Protein AF-A0A9D7XEB5-F1 (afdb_monomer)

Sequence (269 aa):
MATDPSLISFEHFVEAYRQHMSSLPGHTEVKIDATTRTLRYRFAGQVHGLDLTRAYADFGAGDRSLAAFIEARANSLPSRQSEGPRSLEEAGSRLLPMIRDRRYLGLAVLMAQVSAPTAEVPALPFRELAGELVVTLALDSETTIQTLAEADLAAWGVDFDTACERAIANLRRRGLPAMEELAPGLYGSRGGDPYAVSCLLLPELTSSLPLRGEGHRQPSGFRPVAAGRLAGFCRAGGAGTADGQCHRRGPPSALGPVDPAQCAGLGHG

Foldseek 3Di:
DADQLVPQDLVNLLVVLLVVQVPDPQWAPFDADPVQRWTWIDHPNAIDIDRSVVLSVVSSVDSDGSVVSSVVLVCLDPSNDPDPQQALVSLPLQKAKAKDFQVVLVVVQVVRCVRPVPDDGFFFWWADDDDRIIIFIWGHDPRDTHTDGPVSCVSNVHDRVVSHVVNVVSVVVVPAADWDPPDVQDIDGPPPDNCNVVCLVPVVVVVVDPHDDDDDDDDPDDDIDTPDDPPDDDDDDDDDDDDDDDDDDDDDDDDDDDDPPPPDDDDDD

pLDDT: mean 74.49, std 22.6, range [24.45, 98.06]

Structure (mmCIF, N/CA/C/O backbone):
data_AF-A0A9D7XEB5-F1
#
_entry.id   AF-A0A9D7XEB5-F1
#
loop_
_atom_site.group_PDB
_atom_site.id
_atom_site.type_symbol
_atom_site.label_atom_id
_atom_site.label_alt_id
_atom_site.label_comp_id
_atom_site.label_asym_id
_atom_site.label_entity_id
_atom_site.label_seq_id
_atom_site.pdbx_PDB_ins_code
_atom_site.Cartn_x
_atom_site.Cartn_y
_atom_site.Cartn_z
_atom_site.occupancy
_atom_site.B_iso_or_equiv
_atom_site.auth_seq_id
_atom_site.auth_comp_id
_atom_site.auth_asym_id
_atom_site.auth_atom_id
_atom_site.pdbx_PDB_model_num
ATOM 1 N N . MET A 1 1 ? -1.773 34.246 8.613 1.00 38.53 1 MET A N 1
ATOM 2 C CA . MET A 1 1 ? -0.303 34.196 8.762 1.00 38.53 1 MET A CA 1
ATOM 3 C C . MET A 1 1 ? 0.105 32.743 8.650 1.00 38.53 1 MET A C 1
ATOM 5 O O . MET A 1 1 ? -0.401 31.945 9.426 1.00 38.53 1 MET A O 1
ATOM 9 N N . ALA A 1 2 ? 0.902 32.381 7.644 1.00 42.41 2 ALA A N 1
ATOM 10 C CA . ALA A 1 2 ? 1.450 31.033 7.544 1.00 42.41 2 ALA A CA 1
ATOM 11 C C . ALA A 1 2 ? 2.534 30.890 8.619 1.00 42.41 2 ALA A C 1
ATOM 13 O O . ALA A 1 2 ? 3.496 31.654 8.625 1.00 42.41 2 ALA A O 1
ATOM 14 N N . THR A 1 3 ? 2.318 29.996 9.580 1.00 51.28 3 THR A N 1
ATOM 15 C CA . THR A 1 3 ? 3.322 29.651 10.588 1.00 51.28 3 THR A CA 1
ATOM 16 C C . THR A 1 3 ? 4.462 28.931 9.880 1.00 51.28 3 THR A C 1
ATOM 18 O O . THR A 1 3 ? 4.205 27.942 9.196 1.00 51.28 3 THR A O 1
ATOM 21 N N . ASP A 1 4 ? 5.687 29.435 10.020 1.00 56.44 4 ASP A N 1
ATOM 22 C CA . ASP A 1 4 ? 6.891 28.788 9.500 1.00 56.44 4 ASP A CA 1
ATOM 23 C C . ASP A 1 4 ? 6.993 27.359 10.079 1.00 56.44 4 ASP A C 1
ATOM 25 O O . ASP A 1 4 ? 7.060 27.213 11.308 1.00 56.44 4 ASP A O 1
ATOM 29 N N . PRO A 1 5 ? 6.968 26.303 9.240 1.00 54.94 5 PRO A N 1
ATOM 30 C CA . PRO A 1 5 ? 7.031 24.913 9.692 1.00 54.94 5 PRO A CA 1
ATOM 31 C C . PRO A 1 5 ? 8.277 24.609 10.532 1.00 54.94 5 PRO A C 1
ATOM 33 O O . PRO A 1 5 ? 8.236 23.723 11.383 1.00 54.94 5 PRO A O 1
ATOM 36 N N . SER A 1 6 ? 9.364 25.368 10.340 1.00 58.56 6 SER A N 1
ATOM 37 C CA . SER A 1 6 ? 10.643 25.175 11.036 1.00 58.56 6 SER A CA 1
ATOM 38 C C . SER A 1 6 ? 10.643 25.611 12.510 1.00 58.56 6 SER A C 1
ATOM 40 O O . SER A 1 6 ? 11.585 25.297 13.239 1.00 58.56 6 SER A O 1
ATOM 42 N N . LEU A 1 7 ? 9.587 26.291 12.977 1.00 70.50 7 LEU A N 1
ATOM 43 C CA . LEU A 1 7 ? 9.469 26.811 14.348 1.00 70.50 7 LEU A CA 1
ATOM 44 C C . LEU A 1 7 ? 8.491 26.029 15.237 1.00 70.50 7 LEU A C 1
ATOM 46 O O . LEU A 1 7 ? 8.354 26.339 16.423 1.00 70.50 7 LEU A O 1
ATOM 50 N N . ILE A 1 8 ? 7.788 25.032 14.698 1.00 83.62 8 ILE A N 1
ATOM 51 C CA . ILE A 1 8 ? 6.803 24.259 15.462 1.00 83.62 8 ILE A CA 1
ATOM 52 C C . ILE A 1 8 ? 7.511 23.084 16.124 1.00 83.62 8 ILE A C 1
ATOM 54 O O . ILE A 1 8 ? 8.018 22.213 15.431 1.00 83.62 8 ILE A O 1
ATOM 58 N N . SER A 1 9 ? 7.529 23.036 17.459 1.00 89.75 9 SER A N 1
ATOM 59 C CA . SER A 1 9 ? 8.121 21.899 18.171 1.00 89.75 9 SER A CA 1
ATOM 60 C C . SER A 1 9 ? 7.296 20.624 17.980 1.00 89.75 9 SER A C 1
ATOM 62 O O . SER A 1 9 ? 6.083 20.670 17.743 1.00 89.75 9 SER A O 1
ATOM 64 N N . PHE A 1 10 ? 7.942 19.470 18.151 1.00 88.38 10 PHE A N 1
ATOM 65 C CA . PHE A 1 10 ? 7.265 18.177 18.114 1.00 88.38 10 PHE A CA 1
ATOM 66 C C . PHE A 1 10 ? 6.125 18.102 19.141 1.00 88.38 10 PHE A C 1
ATOM 68 O O . PHE A 1 10 ? 5.038 17.630 18.828 1.00 88.38 10 PHE A O 1
ATOM 75 N N . GLU A 1 11 ? 6.326 18.626 20.349 1.00 89.50 11 GLU A N 1
ATOM 76 C CA . GLU A 1 11 ? 5.316 18.651 21.413 1.00 89.50 11 GLU A CA 1
ATOM 77 C C . GLU A 1 11 ? 4.107 19.508 21.026 1.00 89.50 11 GLU A C 1
ATOM 79 O O . GLU A 1 11 ? 2.966 19.098 21.241 1.00 89.50 11 GLU A O 1
ATOM 84 N N . HIS A 1 12 ? 4.346 20.671 20.410 1.00 90.00 12 HIS A N 1
ATOM 85 C CA . HIS A 1 12 ? 3.270 21.528 19.917 1.00 90.00 12 HIS A CA 1
ATOM 86 C C . HIS A 1 12 ? 2.484 20.832 18.801 1.00 90.00 12 HIS A C 1
ATOM 88 O O . HIS A 1 12 ? 1.253 20.844 18.810 1.00 90.00 12 HIS A O 1
ATOM 94 N N . PHE A 1 13 ? 3.184 20.190 17.863 1.00 91.31 13 PHE A N 1
ATOM 95 C CA . PHE A 1 13 ? 2.566 19.398 16.801 1.00 91.31 13 PHE A CA 1
ATOM 96 C C . PHE A 1 13 ? 1.683 18.283 17.373 1.00 91.31 13 PHE A C 1
ATOM 98 O O . PHE A 1 13 ? 0.523 18.153 16.986 1.00 91.31 13 PHE A O 1
ATOM 105 N N . VAL A 1 14 ? 2.212 17.508 18.323 1.00 91.50 14 VAL A N 1
ATOM 106 C CA . VAL A 1 14 ? 1.516 16.391 18.975 1.00 91.50 14 VAL A CA 1
ATOM 107 C C . VAL A 1 14 ? 0.239 16.865 19.671 1.00 91.50 14 VAL A C 1
ATOM 109 O O . VAL A 1 14 ? -0.818 16.252 19.505 1.00 91.50 14 VAL A O 1
ATOM 112 N N . GLU A 1 15 ? 0.314 17.963 20.423 1.00 91.19 15 GLU A N 1
ATOM 113 C CA . GLU A 1 15 ? -0.834 18.497 21.153 1.00 91.19 15 GLU A CA 1
ATOM 114 C C . GLU A 1 15 ? -1.899 19.064 20.206 1.00 91.19 15 GLU A C 1
ATOM 116 O O . GLU A 1 15 ? -3.083 18.758 20.364 1.00 91.19 15 GLU A O 1
ATOM 121 N N . ALA A 1 16 ? -1.495 19.800 19.167 1.00 91.62 16 ALA A N 1
ATOM 122 C CA . ALA A 1 16 ? -2.412 20.282 18.136 1.00 91.62 16 ALA A CA 1
ATOM 123 C C . ALA A 1 16 ? -3.117 19.119 17.415 1.00 91.62 16 ALA A C 1
ATOM 125 O O . ALA A 1 16 ? -4.331 19.161 17.195 1.00 91.62 16 ALA A O 1
ATOM 126 N N . TYR A 1 17 ? -2.382 18.048 17.102 1.00 91.38 17 TYR A N 1
ATOM 127 C CA . TYR A 1 17 ? -2.936 16.852 16.469 1.00 91.38 17 TYR A CA 1
ATOM 128 C C . TYR A 1 17 ? -3.944 16.152 17.389 1.00 91.38 17 TYR A C 1
ATOM 130 O O . TYR A 1 17 ? -5.045 15.801 16.959 1.00 91.38 17 TYR A O 1
ATOM 138 N N . ARG A 1 18 ? -3.610 15.987 18.677 1.00 91.88 18 ARG A N 1
ATOM 139 C CA . ARG A 1 18 ? -4.504 15.402 19.688 1.00 91.88 18 ARG A CA 1
ATOM 140 C C . ARG A 1 18 ? -5.786 16.214 19.843 1.00 91.88 18 ARG A C 1
ATOM 142 O O . ARG A 1 18 ? -6.865 15.623 19.885 1.00 91.88 18 ARG A O 1
ATOM 149 N N . GLN A 1 19 ? -5.679 17.540 19.930 1.00 91.69 19 GLN A N 1
ATOM 150 C CA . GLN A 1 19 ? -6.831 18.436 20.051 1.00 91.69 19 GLN A CA 1
ATOM 151 C C . GLN A 1 19 ? -7.743 18.337 18.831 1.00 91.69 19 GLN A C 1
ATOM 153 O O . GLN A 1 19 ? -8.947 18.156 18.999 1.00 91.69 19 GLN A O 1
ATOM 158 N N . HIS A 1 20 ? -7.172 18.374 17.623 1.00 91.56 20 HIS A N 1
ATOM 159 C CA . HIS A 1 20 ? -7.944 18.205 16.395 1.00 91.56 20 HIS A CA 1
ATOM 160 C C . HIS A 1 20 ? -8.645 16.846 16.365 1.00 91.56 20 HIS A C 1
ATOM 162 O O . HIS A 1 20 ? -9.850 16.784 16.189 1.00 91.56 20 HIS A O 1
ATOM 168 N N . MET A 1 21 ? -7.929 15.751 16.623 1.00 89.56 21 MET A N 1
ATOM 169 C CA . MET A 1 21 ? -8.518 14.408 16.614 1.00 89.56 21 MET A CA 1
ATOM 170 C C . MET A 1 21 ? -9.598 14.215 17.684 1.00 89.56 21 MET A C 1
ATOM 172 O O . MET A 1 21 ? -10.558 13.485 17.455 1.00 89.56 21 MET A O 1
ATOM 176 N N . SER A 1 22 ? -9.471 14.885 18.833 1.00 90.06 22 SER A N 1
ATOM 177 C CA . SER A 1 22 ? -10.475 14.852 19.906 1.00 90.06 22 SER A CA 1
ATOM 178 C C . SER A 1 22 ? -11.730 15.665 19.581 1.00 90.06 22 SER A C 1
ATOM 180 O O . SER A 1 22 ? -12.776 15.406 20.169 1.00 90.06 22 SER A O 1
ATOM 182 N N . SER A 1 23 ? -11.643 16.649 18.680 1.00 89.50 23 SER A N 1
ATOM 183 C CA . SER A 1 23 ? -12.805 17.431 18.242 1.00 89.50 23 SER A CA 1
ATOM 184 C C . SER A 1 23 ? -13.591 16.754 17.118 1.00 89.50 23 SER A C 1
ATOM 186 O O . SER A 1 23 ? -14.694 17.195 16.789 1.00 89.50 23 SER A O 1
ATOM 188 N N . LEU A 1 24 ? -13.059 15.674 16.534 1.00 85.38 24 LEU A N 1
ATOM 189 C CA . LEU A 1 24 ? -13.723 14.963 15.451 1.00 85.38 24 LEU A CA 1
ATOM 190 C C . LEU A 1 24 ? -14.878 14.089 15.958 1.00 85.38 24 LEU A C 1
ATOM 192 O O . LEU A 1 24 ? -14.707 13.309 16.898 1.00 85.38 24 LEU A O 1
ATOM 196 N N . PRO A 1 25 ? -16.048 14.127 15.294 1.00 82.50 25 PRO A N 1
ATOM 197 C CA . PRO A 1 25 ? -17.168 13.270 15.653 1.00 82.50 25 PRO A CA 1
ATOM 198 C C . PRO A 1 25 ? -16.817 11.786 15.465 1.00 82.50 25 PRO A C 1
ATOM 200 O O . PRO A 1 25 ? -16.069 11.407 14.560 1.00 82.50 25 PRO A O 1
ATOM 203 N N . GLY A 1 26 ? -17.347 10.938 16.350 1.00 80.44 26 GLY A N 1
ATOM 204 C CA . GLY A 1 26 ? -17.143 9.483 16.329 1.00 80.44 26 GLY A CA 1
ATOM 205 C C . GLY A 1 26 ? -15.772 9.005 16.821 1.00 80.44 26 GLY A C 1
ATOM 206 O O . GLY A 1 26 ? -15.593 7.803 17.015 1.00 80.44 26 GLY A O 1
ATOM 207 N N . HIS A 1 27 ? -14.823 9.915 17.058 1.00 80.94 27 HIS A N 1
ATOM 208 C CA . HIS A 1 27 ? -13.512 9.593 17.609 1.00 80.94 27 HIS A CA 1
ATOM 209 C C . HIS A 1 27 ? -13.578 9.647 19.138 1.00 80.94 27 HIS A C 1
ATOM 211 O O . HIS A 1 27 ? -13.974 10.642 19.738 1.00 80.94 27 HIS A O 1
ATOM 217 N N . THR A 1 28 ? -13.211 8.549 19.785 1.00 80.00 28 THR A N 1
ATOM 218 C CA . THR A 1 28 ? -13.238 8.378 21.242 1.00 80.00 28 THR A CA 1
ATOM 219 C C . THR A 1 28 ? -11.898 7.824 21.718 1.00 80.00 28 THR A C 1
ATOM 221 O O . THR A 1 28 ? -11.097 7.355 20.915 1.00 80.00 28 THR A O 1
ATOM 224 N N . GLU A 1 29 ? -11.604 7.910 23.017 1.00 85.12 29 GLU A N 1
ATOM 225 C CA . GLU A 1 29 ? -10.356 7.385 23.605 1.00 85.12 29 GLU A CA 1
ATOM 226 C C . GLU A 1 29 ? -9.059 7.882 22.927 1.00 85.12 29 GLU A C 1
ATOM 228 O O . GLU A 1 29 ? -8.070 7.151 22.872 1.00 85.12 29 GLU A O 1
ATOM 233 N N . VAL A 1 30 ? -9.044 9.124 22.429 1.00 88.69 30 VAL A N 1
ATOM 234 C CA . VAL A 1 30 ? -7.863 9.735 21.798 1.00 88.69 30 VAL A CA 1
ATOM 235 C C . VAL A 1 30 ? -6.756 9.916 22.844 1.00 88.69 30 VAL A C 1
ATOM 237 O O . VAL A 1 30 ? -6.846 10.769 23.729 1.00 88.69 30 VAL A O 1
ATOM 240 N N . LYS A 1 31 ? -5.710 9.095 22.762 1.00 89.12 31 LYS A N 1
ATOM 241 C CA . LYS A 1 31 ? -4.584 9.039 23.701 1.00 89.12 31 LYS A CA 1
ATOM 242 C C . LYS A 1 31 ? -3.267 9.031 22.946 1.00 89.12 31 LYS A C 1
ATOM 244 O O . LYS A 1 31 ? -3.151 8.422 21.890 1.00 89.12 31 LYS A O 1
ATOM 249 N N . ILE A 1 32 ? -2.254 9.663 23.521 1.00 88.75 32 ILE A N 1
ATOM 250 C CA . ILE A 1 32 ? -0.885 9.570 23.018 1.00 88.75 32 ILE A CA 1
ATOM 251 C C . ILE A 1 32 ? -0.155 8.532 23.859 1.00 88.75 32 ILE A C 1
ATOM 253 O O . ILE A 1 32 ? -0.110 8.636 25.084 1.00 88.75 32 ILE A O 1
ATOM 257 N N . ASP A 1 33 ? 0.429 7.545 23.198 1.00 82.75 33 ASP A N 1
ATOM 258 C CA . ASP A 1 33 ? 1.451 6.700 23.793 1.00 82.75 33 ASP A CA 1
ATOM 259 C C . ASP A 1 33 ? 2.799 7.413 23.637 1.00 82.75 33 ASP A C 1
ATOM 261 O O . ASP A 1 33 ? 3.341 7.519 22.536 1.00 82.75 33 ASP A O 1
ATOM 265 N N . ALA A 1 34 ? 3.316 7.950 24.743 1.00 77.06 34 ALA A N 1
ATOM 266 C CA . ALA A 1 34 ? 4.568 8.700 24.755 1.00 77.06 34 ALA A CA 1
ATOM 267 C C . ALA A 1 34 ? 5.794 7.824 24.444 1.00 77.06 34 ALA A C 1
ATOM 269 O O . ALA A 1 34 ? 6.788 8.332 23.927 1.00 77.06 34 ALA A O 1
ATOM 270 N N . THR A 1 35 ? 5.731 6.518 24.727 1.00 75.50 35 THR A N 1
ATOM 271 C CA . THR A 1 35 ? 6.831 5.578 24.481 1.00 75.50 35 THR A CA 1
ATOM 272 C C . THR A 1 35 ? 6.942 5.255 22.999 1.00 75.50 35 THR A C 1
ATOM 274 O O . THR A 1 35 ? 8.034 5.293 22.439 1.00 75.50 35 THR A O 1
ATOM 277 N N . THR A 1 36 ? 5.812 4.973 22.351 1.00 75.75 36 THR A N 1
ATOM 278 C CA . THR A 1 36 ? 5.774 4.630 20.920 1.00 75.75 36 THR A CA 1
ATOM 279 C C . THR A 1 36 ? 5.514 5.835 20.018 1.00 75.75 36 THR A C 1
ATOM 281 O O . THR A 1 36 ? 5.436 5.679 18.802 1.00 75.75 36 THR A O 1
ATOM 284 N N . ARG A 1 37 ? 5.350 7.036 20.597 1.00 87.06 37 ARG A N 1
ATOM 285 C CA . ARG A 1 37 ? 4.970 8.282 19.902 1.00 87.06 37 ARG A CA 1
ATOM 286 C C . ARG A 1 37 ? 3.791 8.079 18.952 1.00 87.06 37 ARG A C 1
ATOM 288 O O . ARG A 1 37 ? 3.754 8.613 17.846 1.00 87.06 37 ARG A O 1
ATOM 295 N N . THR A 1 38 ? 2.829 7.278 19.392 1.00 84.19 38 THR A N 1
ATOM 296 C CA . THR A 1 38 ? 1.673 6.887 18.590 1.00 84.19 38 THR A CA 1
ATOM 297 C C . THR A 1 38 ? 0.424 7.544 19.152 1.00 84.19 38 THR A C 1
ATOM 299 O O . THR A 1 38 ? 0.133 7.429 20.344 1.00 84.19 38 THR A O 1
ATOM 302 N N . LEU A 1 39 ? -0.348 8.210 18.296 1.00 87.50 39 LEU A N 1
ATOM 303 C CA . LEU A 1 39 ? -1.705 8.612 18.638 1.00 87.50 39 LEU A CA 1
ATOM 304 C C . LEU A 1 39 ? -2.626 7.407 18.464 1.00 87.50 39 LEU A C 1
ATOM 306 O O . LEU A 1 39 ? -2.813 6.926 17.348 1.00 87.50 39 LEU A O 1
ATOM 310 N N . ARG A 1 40 ? -3.215 6.934 19.558 1.00 86.12 40 ARG A N 1
ATOM 311 C CA . ARG A 1 40 ? -4.247 5.899 19.556 1.00 86.12 40 ARG A CA 1
ATOM 312 C C . ARG A 1 40 ? -5.612 6.545 19.699 1.00 86.12 40 ARG A C 1
ATOM 314 O O . ARG A 1 40 ? -5.789 7.435 20.521 1.00 86.12 40 ARG A O 1
ATOM 321 N N . TYR A 1 41 ? -6.578 6.087 18.924 1.00 86.06 41 TYR A N 1
ATOM 322 C CA . TYR A 1 41 ? -7.961 6.535 19.036 1.00 86.06 41 TYR A CA 1
ATOM 323 C C . TYR A 1 41 ? -8.906 5.400 18.664 1.00 86.06 41 TYR A C 1
ATOM 325 O O . TYR A 1 41 ? -8.516 4.454 17.979 1.00 86.06 41 TYR A O 1
ATOM 333 N N . ARG A 1 42 ? -10.153 5.489 19.116 1.00 79.38 42 ARG A N 1
ATOM 334 C CA . ARG A 1 42 ? -11.227 4.575 18.749 1.00 79.38 42 ARG A CA 1
ATOM 335 C C . ARG A 1 42 ? -12.208 5.271 17.821 1.00 79.38 42 ARG A C 1
ATOM 337 O O . ARG A 1 42 ? -12.685 6.355 18.140 1.00 79.38 42 ARG A O 1
ATOM 344 N N . PHE A 1 43 ? -12.545 4.633 16.712 1.00 79.69 43 PHE A N 1
ATOM 345 C CA . PHE A 1 43 ? -13.581 5.087 15.793 1.00 79.69 43 PHE A CA 1
ATOM 346 C C . PHE A 1 43 ? -14.413 3.888 15.343 1.00 79.69 43 PHE A C 1
ATOM 348 O O . PHE A 1 43 ? -13.861 2.819 15.106 1.00 79.69 43 PHE A O 1
ATOM 355 N N . ALA A 1 44 ? -15.741 4.036 15.295 1.00 73.75 44 ALA A N 1
ATOM 356 C CA . ALA A 1 44 ? -16.665 2.946 14.949 1.00 73.75 44 ALA A CA 1
ATOM 357 C C . ALA A 1 44 ? -16.381 1.624 15.709 1.00 73.75 44 ALA A C 1
ATOM 359 O O . ALA A 1 44 ? -16.487 0.528 15.169 1.00 73.75 44 ALA A O 1
ATOM 360 N N . GLY A 1 45 ? -15.962 1.723 16.978 1.00 67.25 45 GLY A N 1
ATOM 361 C CA . GLY A 1 45 ? -15.602 0.572 17.815 1.00 67.25 45 GLY A CA 1
ATOM 362 C C . GLY A 1 45 ? -14.195 0.001 17.590 1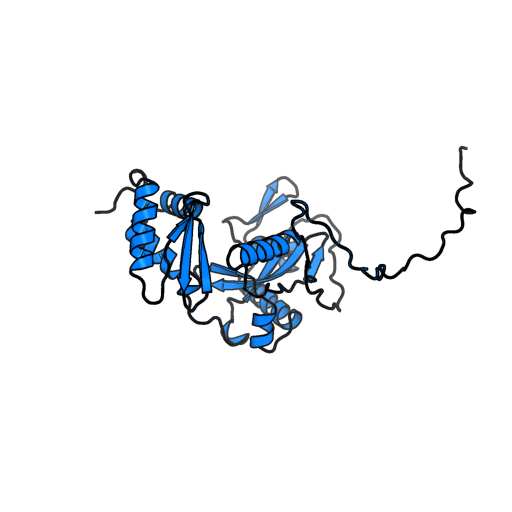.00 67.25 45 GLY A C 1
ATOM 363 O O . GLY A 1 45 ? -13.698 -0.699 18.475 1.00 67.25 45 GLY A O 1
ATOM 364 N N . GLN A 1 46 ? -13.512 0.345 16.495 1.00 65.62 46 GLN A N 1
ATOM 365 C CA . GLN A 1 46 ? -12.158 -0.112 16.173 1.00 65.62 46 GLN A CA 1
ATOM 366 C C . GLN A 1 46 ? -11.080 0.809 16.746 1.00 65.62 46 GLN A C 1
ATOM 368 O O . GLN A 1 46 ? -11.269 2.019 16.845 1.00 65.62 46 GLN A O 1
ATOM 373 N N . VAL A 1 47 ? -9.944 0.229 17.144 1.00 74.81 47 VAL A N 1
ATOM 374 C CA . VAL A 1 47 ? -8.778 0.977 17.637 1.00 74.81 47 VAL A CA 1
ATOM 375 C C . VAL A 1 47 ? -7.821 1.223 16.479 1.00 74.81 47 VAL A C 1
ATOM 377 O O . VAL A 1 47 ? -7.367 0.285 15.830 1.00 74.81 47 VAL A O 1
ATOM 380 N N . HIS A 1 48 ? -7.478 2.485 16.267 1.00 78.81 48 HIS A N 1
ATOM 381 C CA . HIS A 1 48 ? -6.539 2.938 15.254 1.00 78.81 48 HIS A CA 1
ATOM 382 C C . HIS A 1 48 ? -5.293 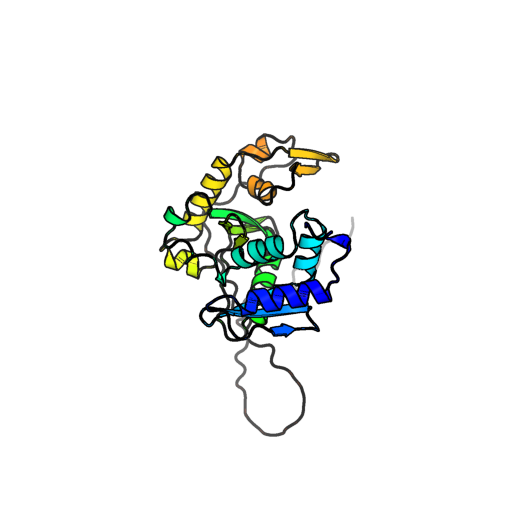3.538 15.913 1.00 78.81 48 HIS A C 1
ATOM 384 O O . HIS A 1 48 ? -5.336 4.005 17.056 1.00 78.81 48 HIS A O 1
ATOM 390 N N . GLY A 1 49 ? -4.182 3.528 15.178 1.00 79.44 49 GLY A N 1
ATOM 391 C CA . GLY A 1 49 ? -2.907 4.106 15.590 1.00 79.44 49 GLY A CA 1
ATOM 392 C C . GLY A 1 49 ? -2.290 4.935 14.468 1.00 79.44 49 GLY A C 1
ATOM 393 O O . GLY A 1 49 ? -2.334 4.532 13.308 1.00 79.44 49 GLY A O 1
ATOM 394 N N . LEU A 1 50 ? -1.712 6.083 14.815 1.00 82.62 50 LEU A N 1
ATOM 395 C CA . LEU A 1 50 ? -0.948 6.935 13.906 1.00 82.62 50 LEU A CA 1
ATOM 396 C C . LEU A 1 50 ? 0.436 7.220 14.497 1.00 82.62 50 LEU A C 1
ATOM 398 O O . LEU A 1 50 ? 0.530 7.716 15.618 1.00 82.62 50 LEU A O 1
ATOM 402 N N . ASP A 1 51 ? 1.491 6.963 13.724 1.00 84.50 51 ASP A N 1
ATOM 403 C CA . ASP A 1 51 ? 2.864 7.336 14.080 1.00 84.50 51 ASP A CA 1
ATOM 404 C C . ASP A 1 51 ? 3.055 8.856 13.950 1.00 84.50 51 ASP A C 1
ATOM 406 O O . ASP A 1 51 ? 3.055 9.413 12.845 1.00 84.50 51 ASP A O 1
ATOM 410 N N . LEU A 1 52 ? 3.224 9.532 15.090 1.00 86.94 52 LEU A N 1
ATOM 411 C CA . LEU A 1 52 ? 3.387 10.984 15.143 1.00 86.94 52 LEU A CA 1
ATOM 412 C C . LEU A 1 52 ? 4.786 11.428 14.714 1.00 86.94 52 LEU A C 1
ATOM 414 O O . LEU A 1 52 ? 4.933 12.552 14.246 1.00 86.94 52 LEU A O 1
ATOM 418 N N . THR A 1 53 ? 5.801 10.567 14.822 1.00 83.19 53 THR A N 1
ATOM 419 C CA . THR A 1 53 ? 7.165 10.880 14.367 1.00 83.19 53 THR A CA 1
ATOM 420 C C . THR A 1 53 ? 7.194 10.972 12.850 1.00 83.19 53 THR A C 1
ATOM 422 O O . THR A 1 53 ? 7.701 11.947 12.297 1.00 83.19 53 THR A O 1
ATOM 425 N N . ARG A 1 54 ? 6.582 9.992 12.174 1.00 84.62 54 ARG A N 1
ATOM 426 C CA . ARG A 1 54 ? 6.432 10.030 10.718 1.00 84.62 54 ARG A CA 1
ATOM 427 C C . ARG A 1 54 ? 5.564 11.204 10.280 1.00 84.62 54 ARG A C 1
ATOM 429 O O . ARG A 1 54 ? 5.961 11.942 9.389 1.00 84.62 54 ARG A O 1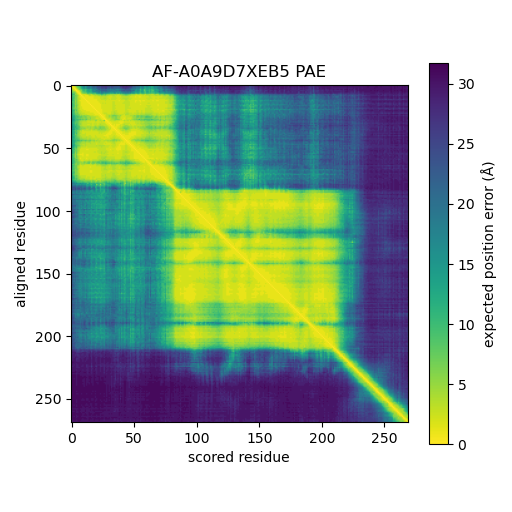
ATOM 436 N N . ALA A 1 55 ? 4.419 11.417 10.931 1.00 85.12 55 ALA A N 1
ATOM 437 C CA . ALA A 1 55 ? 3.542 12.535 10.592 1.00 85.12 55 ALA A CA 1
ATOM 438 C C . ALA A 1 55 ? 4.229 13.904 10.769 1.00 85.12 55 ALA A C 1
ATOM 440 O O . ALA A 1 55 ? 4.005 14.801 9.964 1.00 85.12 55 ALA A O 1
ATOM 441 N N . TYR A 1 56 ? 5.083 14.063 11.781 1.00 87.44 56 TYR A N 1
ATOM 442 C CA . TYR A 1 56 ? 5.854 15.288 11.989 1.00 87.44 56 TYR A CA 1
ATOM 443 C C . TYR A 1 56 ? 6.946 15.487 10.927 1.00 87.44 56 TYR A C 1
ATOM 445 O O . TYR A 1 56 ? 7.131 16.601 10.442 1.00 87.44 56 TYR A O 1
ATOM 453 N N . ALA A 1 57 ? 7.632 14.416 10.519 1.00 83.31 57 ALA A N 1
ATOM 454 C CA . ALA A 1 57 ? 8.587 14.475 9.412 1.00 83.31 57 ALA A CA 1
ATOM 455 C C . ALA A 1 57 ? 7.898 14.855 8.088 1.00 83.31 57 ALA A C 1
ATOM 457 O O . ALA A 1 57 ? 8.391 15.725 7.372 1.00 83.31 57 ALA A O 1
ATOM 458 N N . ASP A 1 58 ? 6.731 14.261 7.805 1.00 84.25 58 ASP A N 1
ATOM 459 C CA . ASP A 1 58 ? 5.905 14.593 6.636 1.00 84.25 58 ASP A CA 1
ATOM 460 C C . ASP A 1 58 ? 5.481 16.078 6.658 1.00 84.25 58 ASP A C 1
ATOM 462 O O . ASP A 1 58 ? 5.481 16.740 5.622 1.00 84.25 58 ASP A O 1
ATOM 466 N N . PHE A 1 59 ? 5.138 16.614 7.838 1.00 85.56 59 PHE A N 1
ATOM 467 C CA . PHE A 1 59 ? 4.796 18.028 8.017 1.00 85.56 59 PHE A CA 1
ATOM 468 C C . PHE A 1 59 ? 5.985 18.947 7.720 1.00 85.56 59 PHE A C 1
ATOM 470 O O . PHE A 1 59 ? 5.841 19.890 6.947 1.00 85.56 59 PHE A O 1
ATOM 477 N N . GLY A 1 60 ? 7.157 18.655 8.293 1.00 85.44 60 GLY A N 1
ATOM 478 C CA . GLY A 1 60 ? 8.359 19.473 8.111 1.00 85.44 60 GLY A CA 1
ATOM 479 C C . GLY A 1 60 ? 8.904 19.479 6.678 1.00 85.44 60 GLY A C 1
ATOM 480 O O . GLY A 1 60 ? 9.607 20.411 6.299 1.00 85.44 60 GLY A O 1
ATOM 481 N N . ALA A 1 61 ? 8.572 18.464 5.876 1.00 82.19 61 ALA A N 1
ATOM 482 C CA . ALA A 1 61 ? 8.918 18.403 4.457 1.00 82.19 61 ALA A CA 1
ATOM 483 C C . ALA A 1 61 ? 7.939 19.176 3.547 1.00 82.19 61 ALA A C 1
ATOM 485 O O . ALA A 1 61 ? 8.224 19.355 2.363 1.00 82.19 61 ALA A O 1
ATOM 486 N N . GLY A 1 62 ? 6.781 19.593 4.069 1.00 82.75 62 GLY A N 1
ATOM 487 C CA . GLY A 1 62 ? 5.738 20.290 3.319 1.00 82.75 62 GLY A CA 1
ATOM 488 C C . GLY A 1 62 ? 5.739 21.809 3.513 1.00 82.75 62 GLY A C 1
ATOM 489 O O . GLY A 1 62 ? 6.403 22.355 4.387 1.00 82.75 62 GLY A O 1
ATOM 490 N N . ASP A 1 63 ? 4.929 22.495 2.708 1.00 81.75 63 ASP A N 1
ATOM 491 C CA . ASP A 1 63 ? 4.702 23.949 2.753 1.00 81.75 63 ASP A CA 1
ATOM 492 C C . ASP A 1 63 ? 3.359 24.333 3.407 1.00 81.75 63 ASP A C 1
ATOM 494 O O . ASP A 1 63 ? 2.983 25.506 3.483 1.00 81.75 63 ASP A O 1
ATOM 498 N N . ARG A 1 64 ? 2.605 23.335 3.881 1.00 82.94 64 ARG A N 1
ATOM 499 C CA . ARG A 1 64 ? 1.281 23.528 4.475 1.00 82.94 64 ARG A CA 1
ATOM 500 C C . ARG A 1 64 ? 1.397 24.131 5.869 1.00 82.94 64 ARG A C 1
ATOM 502 O O . ARG A 1 64 ? 2.296 23.806 6.637 1.00 82.94 64 ARG A O 1
ATOM 509 N N . SER A 1 65 ? 0.407 24.938 6.247 1.00 89.19 65 SER A N 1
ATOM 510 C CA . SER A 1 65 ? 0.236 25.317 7.651 1.00 89.19 65 SER A CA 1
ATOM 511 C C . SER A 1 65 ? -0.080 24.083 8.504 1.00 89.19 65 SER A C 1
ATOM 513 O O . SER A 1 65 ? -0.681 23.123 8.015 1.00 89.19 65 SER A O 1
ATOM 515 N N . LEU A 1 66 ? 0.267 24.120 9.795 1.00 87.50 66 LEU A N 1
ATOM 516 C CA . LEU A 1 66 ? -0.002 23.018 10.728 1.00 87.50 66 LEU A CA 1
ATOM 517 C C . LEU A 1 66 ? -1.472 22.577 10.703 1.00 87.50 66 LEU A C 1
ATOM 519 O O . LEU A 1 66 ? -1.759 21.389 10.603 1.00 87.50 66 LEU A O 1
ATOM 523 N N . ALA A 1 67 ? -2.403 23.533 10.739 1.00 87.38 67 ALA A N 1
ATOM 524 C CA . ALA A 1 67 ? -3.834 23.244 10.708 1.00 87.38 67 ALA A CA 1
ATOM 525 C C . ALA A 1 67 ? -4.251 22.532 9.410 1.00 87.38 67 ALA A C 1
ATOM 527 O O . ALA A 1 67 ? -4.907 21.496 9.469 1.00 87.38 67 ALA A O 1
ATOM 528 N N . ALA A 1 68 ? -3.811 23.038 8.251 1.00 84.75 68 ALA A N 1
ATOM 529 C CA . ALA A 1 68 ? -4.136 22.443 6.955 1.00 84.75 68 ALA A CA 1
ATOM 530 C C . ALA A 1 68 ? -3.489 21.060 6.769 1.00 84.75 68 ALA A C 1
ATOM 532 O O . ALA A 1 68 ? -4.072 20.181 6.134 1.00 84.75 68 ALA A O 1
ATOM 533 N N . PHE A 1 69 ? -2.290 20.852 7.321 1.00 89.19 69 PHE A N 1
ATOM 534 C CA . PHE A 1 69 ? -1.636 19.547 7.334 1.00 89.19 69 PHE A CA 1
ATOM 535 C C . PHE A 1 69 ? -2.408 18.545 8.196 1.00 89.19 69 PHE A C 1
ATOM 537 O O . PHE A 1 69 ? -2.727 17.457 7.718 1.00 89.19 69 PHE A O 1
ATOM 544 N N . ILE A 1 70 ? -2.731 18.909 9.444 1.00 90.06 70 ILE A N 1
ATOM 545 C CA . ILE A 1 70 ? -3.464 18.036 10.369 1.00 90.06 70 ILE A CA 1
ATOM 546 C C . ILE A 1 70 ? -4.824 17.673 9.780 1.00 90.06 70 ILE A C 1
ATOM 548 O O . ILE A 1 70 ? -5.174 16.499 9.790 1.00 90.06 70 ILE A O 1
ATOM 552 N N . GLU A 1 71 ? -5.561 18.636 9.227 1.00 85.88 71 GLU A N 1
ATOM 553 C CA . GLU A 1 71 ? -6.865 18.388 8.609 1.00 85.88 71 GLU A CA 1
ATOM 554 C C . GLU A 1 71 ? -6.763 17.436 7.409 1.00 85.88 71 GLU A C 1
ATOM 556 O O . GLU A 1 71 ? -7.477 16.434 7.349 1.00 85.88 71 GLU A O 1
ATOM 561 N N . ALA A 1 72 ? -5.836 17.692 6.478 1.00 81.94 72 ALA A N 1
ATOM 562 C CA . ALA A 1 72 ? -5.625 16.819 5.324 1.00 81.94 72 ALA A CA 1
ATOM 563 C C . ALA A 1 72 ? -5.235 15.396 5.754 1.00 81.94 72 ALA A C 1
ATOM 565 O O . ALA A 1 72 ? -5.756 14.409 5.232 1.00 81.94 72 ALA A O 1
ATOM 566 N N . ARG A 1 73 ? -4.354 15.282 6.754 1.00 83.19 73 ARG A N 1
ATOM 567 C CA . ARG A 1 73 ? -3.934 13.996 7.315 1.00 83.19 73 ARG A CA 1
ATOM 568 C C . ARG A 1 73 ? -5.094 13.307 8.035 1.00 83.19 73 ARG A C 1
ATOM 570 O O . ARG A 1 73 ? -5.292 12.116 7.834 1.00 83.19 73 ARG A O 1
ATOM 577 N N . ALA A 1 74 ? -5.886 14.023 8.825 1.00 83.19 74 ALA A N 1
ATOM 578 C CA . ALA A 1 74 ? -7.048 13.471 9.508 1.00 83.19 74 ALA A CA 1
ATOM 579 C C . ALA A 1 74 ? -8.088 12.943 8.508 1.00 83.19 74 ALA A C 1
ATOM 581 O O . ALA A 1 74 ? -8.601 11.845 8.693 1.00 83.19 74 ALA A O 1
ATOM 582 N N . ASN A 1 75 ? -8.343 13.668 7.415 1.00 77.31 75 ASN A N 1
ATOM 583 C CA . ASN A 1 75 ? -9.234 13.229 6.335 1.00 77.31 75 ASN A CA 1
ATOM 584 C C . ASN A 1 75 ? -8.698 12.002 5.577 1.00 77.31 75 ASN A C 1
ATOM 586 O O . ASN A 1 75 ? -9.486 11.229 5.040 1.00 77.31 75 ASN A O 1
ATOM 590 N N . SER A 1 76 ? -7.378 11.783 5.578 1.00 69.00 76 SER A N 1
ATOM 591 C CA . SER A 1 76 ? -6.767 10.567 5.027 1.00 69.00 76 SER A CA 1
ATOM 592 C C . SER A 1 76 ? -6.939 9.322 5.894 1.00 69.00 76 SER A C 1
ATOM 594 O O . SER A 1 76 ? -6.700 8.213 5.415 1.00 69.00 76 SER A O 1
ATOM 596 N N . LEU A 1 77 ? -7.327 9.477 7.164 1.00 72.19 77 LEU A N 1
ATOM 597 C CA . LEU A 1 77 ? -7.411 8.348 8.082 1.00 72.19 77 LEU A CA 1
ATOM 598 C C . LEU A 1 77 ? -8.478 7.354 7.614 1.00 72.19 77 LEU A C 1
ATOM 600 O O . LEU A 1 77 ? -9.571 7.784 7.247 1.00 72.19 77 LEU A O 1
ATOM 604 N N . PRO A 1 78 ? -8.221 6.035 7.700 1.00 62.91 78 PRO A N 1
ATOM 605 C CA . PRO A 1 78 ? -9.208 5.017 7.342 1.00 62.91 78 PRO A CA 1
ATOM 606 C C . PRO A 1 78 ? -10.542 5.186 8.077 1.00 62.91 78 PRO A C 1
ATOM 608 O O . PRO A 1 78 ? -11.588 4.920 7.505 1.00 62.91 78 PRO A O 1
ATOM 611 N N . SER A 1 79 ? -10.518 5.707 9.312 1.00 61.78 79 SER A N 1
ATOM 612 C CA . SER A 1 79 ? -11.716 6.049 10.088 1.00 61.78 79 SER A CA 1
ATOM 613 C C . SER A 1 79 ? -12.599 7.119 9.438 1.00 61.78 79 SER A C 1
ATOM 615 O O . SER A 1 79 ? -13.772 7.235 9.761 1.00 61.78 79 SER A O 1
ATOM 617 N N . ARG A 1 80 ? -12.051 7.949 8.552 1.00 65.19 80 ARG A N 1
ATOM 618 C CA . ARG A 1 80 ? -12.772 9.041 7.886 1.00 65.19 80 ARG A CA 1
ATOM 619 C C . ARG A 1 80 ? -13.049 8.779 6.418 1.00 65.19 80 ARG A C 1
ATOM 621 O O . ARG A 1 80 ? -13.803 9.540 5.813 1.00 65.19 80 ARG A O 1
ATOM 628 N N . GLN A 1 81 ? -12.452 7.735 5.853 1.00 58.03 81 GLN A N 1
ATOM 629 C CA . GLN A 1 81 ? -12.811 7.290 4.519 1.00 58.03 81 GLN A CA 1
ATOM 630 C C . GLN A 1 81 ? -14.198 6.645 4.599 1.00 58.03 81 GLN A C 1
ATOM 632 O O . GLN A 1 81 ? -14.538 6.004 5.594 1.00 58.03 81 GLN A O 1
ATOM 637 N N . SER A 1 82 ? -15.033 6.885 3.584 1.00 53.16 82 SER A N 1
ATOM 638 C CA . SER A 1 82 ? -16.319 6.198 3.453 1.00 53.16 82 SER A CA 1
ATOM 639 C C . SER A 1 82 ? -16.116 4.688 3.559 1.00 53.16 82 SER A C 1
ATOM 641 O O . SER A 1 82 ? -15.008 4.206 3.305 1.00 53.16 82 SER A O 1
ATOM 643 N N . GLU A 1 83 ? -17.184 3.941 3.866 1.00 62.81 83 GLU A N 1
ATOM 644 C CA . GLU A 1 83 ? -17.188 2.487 3.668 1.00 62.81 83 GLU A CA 1
ATOM 645 C C . GLU A 1 83 ? -16.479 2.172 2.345 1.00 62.81 83 GLU A C 1
ATOM 647 O O . GLU A 1 83 ? -16.727 2.834 1.327 1.00 62.81 83 GLU A O 1
ATOM 652 N N . GLY A 1 84 ? -15.503 1.259 2.403 1.00 71.19 84 GLY A N 1
ATOM 653 C CA . GLY A 1 84 ? -14.747 0.847 1.229 1.00 71.19 84 GLY A CA 1
ATOM 654 C C . GLY A 1 84 ? -15.692 0.409 0.105 1.00 71.19 84 GLY A C 1
ATOM 655 O O . GLY A 1 84 ? -16.877 0.172 0.350 1.00 71.19 84 GLY A O 1
ATOM 656 N N . PRO A 1 85 ? -15.197 0.308 -1.138 1.00 84.44 85 PRO A N 1
ATOM 657 C CA . PRO A 1 85 ? -16.038 -0.108 -2.251 1.00 84.44 85 PRO A CA 1
ATOM 658 C C . PRO A 1 85 ? -16.780 -1.401 -1.900 1.00 84.44 85 PRO A C 1
ATOM 660 O O . PRO A 1 85 ? -16.194 -2.325 -1.337 1.00 84.44 85 PRO A O 1
ATOM 663 N N . ARG A 1 86 ? -18.075 -1.451 -2.211 1.00 86.31 86 ARG A N 1
ATOM 664 C CA . ARG A 1 86 ? -18.957 -2.578 -1.876 1.00 86.31 86 ARG A CA 1
ATOM 665 C C . ARG A 1 86 ? -18.907 -3.680 -2.926 1.00 86.31 86 ARG A C 1
ATOM 667 O O . ARG A 1 86 ? -19.433 -4.763 -2.698 1.00 86.31 86 ARG A O 1
ATOM 674 N N . SER A 1 87 ? -18.289 -3.406 -4.072 1.00 91.38 87 SER A N 1
ATOM 675 C CA . SER A 1 87 ? -18.061 -4.381 -5.131 1.00 91.38 87 SER A CA 1
ATOM 676 C C . SER A 1 87 ? -16.757 -4.116 -5.882 1.00 91.38 87 SER A C 1
ATOM 678 O O . SER A 1 87 ? -16.161 -3.035 -5.800 1.00 91.38 87 SER A O 1
ATOM 680 N N . LEU A 1 88 ? -16.344 -5.104 -6.679 1.00 92.00 88 LEU A N 1
ATOM 681 C CA . LEU A 1 88 ? -15.202 -5.000 -7.584 1.00 92.00 88 LEU A CA 1
ATOM 682 C C . LEU A 1 88 ? -15.366 -3.850 -8.598 1.00 92.00 88 LEU A C 1
ATOM 684 O O . LEU A 1 88 ? -14.398 -3.168 -8.944 1.00 92.00 88 LEU A O 1
ATOM 688 N N . GLU A 1 89 ? -16.589 -3.605 -9.069 1.00 93.44 89 GLU A N 1
ATOM 689 C CA . GLU A 1 89 ? -16.911 -2.507 -9.983 1.00 93.44 89 GLU A CA 1
ATOM 690 C C . GLU A 1 89 ? -16.687 -1.145 -9.325 1.00 93.44 89 GLU A C 1
ATOM 692 O O . GLU A 1 89 ? -16.098 -0.261 -9.950 1.00 93.44 89 GLU A O 1
ATOM 697 N N . GLU A 1 90 ? -17.098 -0.987 -8.064 1.00 91.44 90 GLU A N 1
ATOM 698 C CA . GLU A 1 90 ? -16.921 0.253 -7.299 1.00 91.44 90 GLU A CA 1
ATOM 699 C C . GLU A 1 90 ? -15.447 0.506 -6.930 1.00 91.44 90 GLU A C 1
ATOM 701 O O . GLU A 1 90 ? -14.990 1.655 -6.851 1.00 91.44 90 GLU A O 1
ATOM 706 N N . ALA A 1 91 ? -14.660 -0.561 -6.751 1.00 92.62 91 ALA A N 1
ATOM 707 C CA . ALA A 1 91 ? -13.209 -0.441 -6.629 1.00 92.62 91 ALA A CA 1
ATOM 708 C C . ALA A 1 91 ? -12.602 0.153 -7.916 1.00 92.62 91 ALA A C 1
ATOM 710 O O . ALA A 1 91 ? -11.676 0.968 -7.857 1.00 92.62 91 ALA A O 1
ATOM 711 N N . GLY A 1 92 ? -13.173 -0.171 -9.080 1.00 93.75 92 GLY A N 1
ATOM 712 C CA . GLY A 1 92 ? -12.915 0.533 -10.334 1.00 93.75 92 GLY A CA 1
ATOM 713 C C . GLY A 1 92 ? -11.433 0.544 -10.711 1.00 93.75 92 GLY A C 1
ATOM 714 O O . GLY A 1 92 ? -10.779 -0.497 -10.703 1.00 93.75 92 GLY A O 1
ATOM 715 N N . SER A 1 93 ? -10.896 1.719 -11.053 1.00 94.69 93 SER A N 1
ATOM 716 C CA . SER A 1 93 ? -9.477 1.923 -11.389 1.00 94.69 93 SER A CA 1
ATOM 717 C C . SER A 1 93 ? -8.548 2.031 -10.175 1.00 94.69 93 SER A C 1
ATOM 719 O O . SER A 1 93 ? -7.335 2.114 -10.358 1.00 94.69 93 SER A O 1
ATOM 721 N N . ARG A 1 94 ? -9.098 2.053 -8.954 1.00 93.88 94 ARG A N 1
ATOM 722 C CA . ARG A 1 94 ? -8.326 2.121 -7.702 1.00 93.88 94 ARG A CA 1
ATOM 723 C C . ARG A 1 94 ? -7.766 0.765 -7.294 1.00 9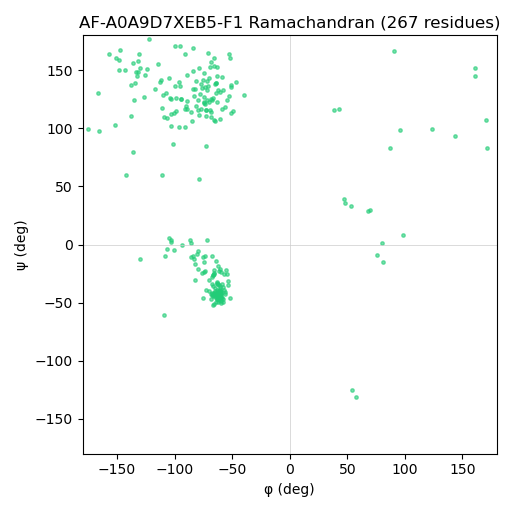3.88 94 ARG A C 1
ATOM 725 O O . ARG A 1 94 ? -6.812 0.711 -6.530 1.00 93.88 94 ARG A O 1
ATOM 732 N N . LEU A 1 95 ? -8.349 -0.325 -7.790 1.00 97.19 95 LEU A N 1
ATOM 733 C CA . LEU A 1 95 ? -7.822 -1.666 -7.567 1.00 97.19 95 LEU A CA 1
ATOM 734 C C . LEU A 1 95 ? -6.548 -1.877 -8.391 1.00 97.19 95 LEU A C 1
ATOM 736 O O . LEU A 1 95 ? -6.606 -1.901 -9.622 1.00 97.19 95 LEU A O 1
ATOM 740 N N . LEU A 1 96 ? -5.412 -2.070 -7.728 1.00 97.81 96 LEU A N 1
ATOM 741 C CA . LEU A 1 96 ? -4.108 -2.224 -8.371 1.00 97.81 96 LEU A CA 1
ATOM 742 C C . LEU A 1 96 ? -3.326 -3.403 -7.791 1.00 97.81 96 LEU A C 1
ATOM 744 O O . LEU A 1 96 ? -3.467 -3.721 -6.609 1.00 97.81 96 LEU A O 1
ATOM 748 N N . PRO A 1 97 ? -2.487 -4.065 -8.605 1.00 97.69 97 PRO A N 1
ATOM 749 C CA . PRO A 1 97 ? -1.645 -5.138 -8.137 1.00 97.69 97 PRO A CA 1
ATOM 750 C C . PRO A 1 97 ? -0.380 -4.537 -7.533 1.00 97.69 97 PRO A C 1
ATOM 752 O O . PRO A 1 97 ? 0.123 -3.485 -7.950 1.00 97.69 97 PRO A O 1
ATOM 755 N N . MET A 1 98 ? 0.166 -5.236 -6.554 1.00 96.00 98 MET A N 1
ATOM 756 C CA . MET A 1 98 ? 1.319 -4.771 -5.813 1.00 96.00 98 MET A CA 1
ATOM 757 C C . MET A 1 98 ? 2.328 -5.882 -5.650 1.00 96.00 98 MET A C 1
ATOM 759 O O . MET A 1 98 ? 2.000 -6.934 -5.108 1.00 96.00 98 MET A O 1
ATOM 763 N N . ILE A 1 99 ? 3.562 -5.635 -6.078 1.00 95.75 99 ILE A N 1
ATOM 764 C CA . ILE A 1 99 ? 4.667 -6.523 -5.733 1.00 95.75 99 ILE A CA 1
ATOM 765 C C . ILE A 1 99 ? 5.178 -6.142 -4.341 1.00 95.75 99 ILE A C 1
ATOM 767 O O . ILE A 1 99 ? 5.458 -4.972 -4.047 1.00 95.75 99 ILE A O 1
ATOM 771 N N . ARG A 1 100 ? 5.267 -7.142 -3.467 1.00 93.56 100 ARG A N 1
ATOM 772 C CA . ARG A 1 100 ? 5.788 -7.030 -2.103 1.00 93.56 100 ARG A CA 1
ATOM 773 C C . ARG A 1 100 ? 6.706 -8.202 -1.797 1.00 93.56 100 ARG A C 1
ATOM 775 O O . ARG A 1 100 ? 6.598 -9.266 -2.395 1.00 93.56 100 ARG A O 1
ATOM 782 N N . ASP A 1 101 ? 7.594 -7.996 -0.838 1.00 94.19 101 ASP A N 1
ATOM 783 C CA . ASP A 1 101 ? 8.289 -9.096 -0.179 1.00 94.19 101 ASP A CA 1
ATOM 784 C C . ASP A 1 101 ? 7.289 -9.854 0.708 1.00 94.19 101 ASP A C 1
ATOM 786 O O . ASP A 1 101 ? 6.503 -9.232 1.425 1.00 94.19 101 ASP A O 1
ATOM 790 N N . ARG A 1 102 ? 7.305 -11.185 0.689 1.00 93.69 102 ARG A N 1
ATOM 791 C CA . ARG A 1 102 ? 6.401 -12.039 1.471 1.00 93.69 102 ARG A CA 1
ATOM 792 C C . ARG A 1 102 ? 6.423 -11.699 2.962 1.00 93.69 102 ARG A C 1
ATOM 794 O O . ARG A 1 102 ? 5.383 -11.730 3.624 1.00 93.69 102 ARG A O 1
ATOM 801 N N . ARG A 1 103 ? 7.582 -11.308 3.499 1.00 93.06 103 ARG A N 1
ATOM 802 C CA . ARG A 1 103 ? 7.754 -10.922 4.909 1.00 93.06 103 ARG A CA 1
ATOM 803 C C . ARG A 1 103 ? 6.996 -9.643 5.253 1.00 93.06 103 ARG A C 1
ATOM 805 O O . ARG A 1 103 ? 6.590 -9.479 6.401 1.00 93.06 103 ARG A O 1
ATOM 812 N N . TYR A 1 104 ? 6.755 -8.764 4.276 1.00 90.69 104 TYR A N 1
ATOM 813 C CA . TYR A 1 104 ? 5.933 -7.567 4.467 1.00 90.69 104 TYR A CA 1
ATOM 814 C C . TYR A 1 104 ? 4.505 -7.931 4.887 1.00 90.69 104 TYR A C 1
ATOM 816 O O . TYR A 1 104 ? 3.958 -7.295 5.782 1.00 90.69 104 TYR A O 1
ATOM 824 N N . LEU A 1 105 ? 3.919 -8.982 4.302 1.00 90.12 105 LEU A N 1
ATOM 825 C CA . LEU A 1 105 ? 2.569 -9.432 4.660 1.00 90.12 105 LEU A CA 1
ATOM 826 C C . LEU A 1 105 ? 2.518 -9.953 6.101 1.00 90.12 105 LEU A C 1
ATOM 828 O O . LEU A 1 105 ? 1.606 -9.615 6.853 1.00 90.12 105 LEU A O 1
ATOM 832 N N . GLY A 1 106 ? 3.538 -10.713 6.515 1.00 88.69 106 GLY A N 1
ATOM 833 C CA . GLY A 1 106 ? 3.677 -11.161 7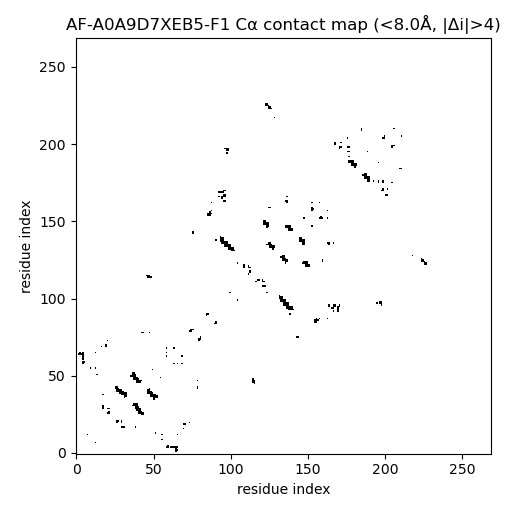.902 1.00 88.69 106 GLY A CA 1
ATOM 834 C C . GLY A 1 106 ? 3.819 -9.993 8.882 1.00 88.69 106 GLY A C 1
ATOM 835 O O . GLY A 1 106 ? 3.165 -9.974 9.923 1.00 88.69 106 GLY A O 1
ATOM 836 N N . LEU A 1 107 ? 4.617 -8.981 8.530 1.00 86.88 107 LEU A N 1
ATOM 837 C CA . LEU A 1 107 ? 4.745 -7.765 9.332 1.00 86.88 107 LEU A CA 1
ATOM 838 C C . LEU A 1 107 ? 3.420 -6.995 9.417 1.00 86.88 107 LEU A C 1
ATOM 840 O O . LEU A 1 107 ? 3.046 -6.572 10.507 1.00 86.88 107 LEU A O 1
ATOM 844 N N . ALA A 1 108 ? 2.692 -6.848 8.308 1.00 83.31 108 ALA A N 1
ATOM 845 C CA . ALA A 1 108 ? 1.393 -6.176 8.284 1.00 83.31 108 ALA A CA 1
ATOM 846 C C . ALA A 1 108 ? 0.381 -6.867 9.215 1.00 83.31 108 ALA A C 1
ATOM 848 O O . ALA A 1 108 ? -0.298 -6.202 9.999 1.00 83.31 108 ALA A O 1
ATOM 849 N N . VAL A 1 109 ? 0.353 -8.202 9.202 1.00 84.62 109 VAL A N 1
ATOM 850 C CA . VAL A 1 109 ? -0.439 -9.019 10.132 1.00 84.62 109 VAL A CA 1
ATOM 851 C C . VAL A 1 109 ? -0.051 -8.761 11.592 1.00 84.62 109 VAL A C 1
ATOM 853 O O . VAL A 1 109 ? -0.923 -8.515 12.427 1.00 84.62 109 VAL A O 1
ATOM 856 N N . LEU A 1 110 ? 1.245 -8.772 11.914 1.00 83.56 110 LEU A N 1
ATOM 857 C CA . LEU A 1 110 ? 1.725 -8.516 13.277 1.00 83.56 110 LEU A CA 1
ATOM 858 C C . LEU A 1 110 ? 1.387 -7.094 13.744 1.00 83.56 110 LEU A C 1
ATOM 860 O O . LEU A 1 110 ? 0.952 -6.898 14.878 1.00 83.56 110 LEU A O 1
ATOM 864 N N . MET A 1 111 ? 1.539 -6.096 12.872 1.00 78.50 111 MET A N 1
ATOM 865 C CA . MET A 1 111 ? 1.173 -4.710 13.172 1.00 78.50 111 MET A CA 1
ATOM 866 C C . MET A 1 111 ? -0.328 -4.564 13.440 1.00 78.50 111 MET A C 1
ATOM 868 O O . MET A 1 111 ? -0.714 -3.852 14.372 1.00 78.50 111 MET A O 1
ATOM 872 N N . ALA A 1 112 ? -1.173 -5.261 12.673 1.00 73.62 112 ALA A N 1
ATOM 873 C CA . ALA A 1 112 ? -2.613 -5.296 12.909 1.00 73.62 112 ALA A CA 1
ATOM 874 C C . ALA A 1 112 ? -2.942 -5.915 14.279 1.00 73.62 112 ALA A C 1
ATOM 876 O O . ALA A 1 112 ? -3.701 -5.325 15.046 1.00 73.62 112 ALA A O 1
ATOM 877 N N . GLN A 1 113 ? -2.300 -7.031 14.639 1.00 76.44 113 GLN A N 1
ATOM 878 C CA . GLN A 1 113 ? -2.468 -7.675 15.949 1.00 76.44 113 GLN A CA 1
ATOM 879 C C . GLN A 1 113 ? -2.031 -6.777 17.111 1.00 76.44 113 GLN A C 1
ATOM 881 O O . GLN A 1 113 ? -2.726 -6.681 18.114 1.00 76.44 113 GLN A O 1
ATOM 886 N N . VAL A 1 114 ? -0.898 -6.081 16.999 1.00 75.94 114 VAL A N 1
ATOM 887 C CA . VAL A 1 114 ? -0.447 -5.147 18.047 1.00 75.94 114 VAL A CA 1
ATOM 888 C C . VAL A 1 114 ? -1.420 -3.969 18.194 1.00 75.94 114 VAL A C 1
ATOM 890 O O . VAL A 1 114 ? -1.689 -3.500 19.306 1.00 75.94 114 VAL A O 1
ATOM 893 N N . SER A 1 115 ? -1.975 -3.500 17.077 1.00 69.31 115 SER A N 1
ATOM 894 C CA . SER A 1 115 ? -2.912 -2.373 17.054 1.00 69.31 115 SER A CA 1
ATOM 895 C C . SER A 1 115 ? -4.281 -2.751 17.627 1.00 69.31 115 SER A C 1
ATOM 897 O O . SER A 1 115 ? -4.860 -1.968 18.386 1.00 69.31 115 SER A O 1
ATOM 899 N N . ALA A 1 116 ? -4.755 -3.964 17.336 1.00 73.06 116 ALA A N 1
ATOM 900 C CA . ALA A 1 116 ? -6.025 -4.508 17.802 1.00 73.06 116 ALA A CA 1
ATOM 901 C C . ALA A 1 116 ? -5.860 -5.969 18.283 1.00 73.06 116 ALA A C 1
ATOM 903 O O . ALA A 1 116 ? -6.232 -6.900 17.570 1.00 73.06 116 ALA A O 1
ATOM 904 N N . PRO A 1 117 ? -5.354 -6.193 19.514 1.00 71.31 117 PRO A N 1
ATOM 905 C CA . PRO A 1 117 ? -4.999 -7.533 20.011 1.00 71.31 117 PRO A CA 1
ATOM 906 C C . PRO A 1 117 ? -6.146 -8.541 20.082 1.00 71.31 117 PRO A C 1
ATOM 908 O O . PRO A 1 117 ? -5.910 -9.743 20.139 1.00 71.31 117 PRO A O 1
ATOM 911 N N . THR A 1 118 ? -7.385 -8.055 20.120 1.00 70.12 118 THR A N 1
ATOM 912 C CA . THR A 1 118 ? -8.599 -8.875 20.191 1.00 70.12 118 THR A CA 1
ATOM 913 C C . THR A 1 118 ? -9.299 -9.024 18.843 1.00 70.12 118 THR A C 1
ATOM 915 O O . THR A 1 118 ? -10.316 -9.708 18.776 1.00 70.12 118 THR A O 1
ATOM 918 N N . ALA A 1 119 ? -8.824 -8.345 17.795 1.00 71.94 119 ALA A N 1
ATOM 919 C CA . ALA A 1 119 ? -9.412 -8.441 16.467 1.00 71.94 119 ALA A CA 1
ATOM 920 C C . ALA A 1 119 ? -8.967 -9.729 15.772 1.00 71.94 119 ALA A C 1
ATOM 922 O O . ALA A 1 119 ? -7.880 -10.257 16.022 1.00 71.94 119 ALA A O 1
ATOM 923 N N . GLU A 1 120 ? -9.819 -10.223 14.878 1.00 75.69 120 GLU A N 1
ATOM 924 C CA . GLU A 1 120 ? -9.438 -11.318 14.003 1.00 75.69 120 GLU A CA 1
ATOM 925 C C . GLU A 1 120 ? -8.299 -10.878 13.080 1.00 75.69 120 GLU A C 1
ATOM 927 O O . GLU A 1 120 ? -8.247 -9.745 12.595 1.00 75.69 120 GLU A O 1
ATOM 932 N N . VAL A 1 121 ? -7.346 -11.784 12.888 1.00 75.62 121 VAL A N 1
ATOM 933 C CA . VAL A 1 121 ? -6.153 -11.520 12.097 1.00 75.62 121 VAL A CA 1
ATOM 934 C C . VAL A 1 121 ? -6.542 -11.523 10.622 1.00 75.62 121 VAL A C 1
ATOM 936 O O . VAL A 1 121 ? -7.046 -12.546 10.155 1.00 75.62 121 VAL A O 1
ATOM 939 N N . PRO A 1 122 ? -6.294 -10.439 9.870 1.00 79.50 122 PRO A N 1
ATOM 940 C CA . PRO A 1 122 ? -6.654 -10.408 8.463 1.00 79.50 122 PRO A CA 1
ATOM 941 C C . PRO A 1 122 ? -5.807 -11.416 7.684 1.00 79.50 122 PRO A C 1
ATOM 943 O O . PRO A 1 122 ? -4.575 -11.386 7.733 1.00 79.50 122 PRO A O 1
ATOM 946 N N . ALA A 1 123 ? -6.469 -12.301 6.942 1.00 87.81 123 ALA A N 1
ATOM 947 C CA . ALA A 1 123 ? -5.810 -13.101 5.923 1.00 87.81 123 ALA A CA 1
ATOM 948 C C . ALA A 1 123 ? -5.513 -12.200 4.718 1.00 87.81 123 ALA A C 1
ATOM 950 O O . ALA A 1 123 ? -6.421 -11.582 4.166 1.00 87.81 123 ALA A O 1
ATOM 951 N N . LEU A 1 124 ? -4.241 -12.094 4.334 1.00 92.44 124 LEU A N 1
ATOM 952 C CA . LEU A 1 124 ? -3.797 -11.283 3.201 1.00 92.44 124 LEU A CA 1
ATOM 953 C C . LEU A 1 124 ? -3.506 -12.212 2.016 1.00 92.44 124 LEU A C 1
ATOM 955 O O . LEU A 1 124 ? -2.465 -12.876 2.029 1.00 92.44 124 LEU A O 1
ATOM 959 N N . PRO A 1 125 ? -4.402 -12.310 1.018 1.00 94.00 125 PRO A N 1
ATOM 960 C CA . PRO A 1 125 ? -4.191 -13.188 -0.118 1.00 94.00 125 PRO A CA 1
ATOM 961 C C . PRO A 1 125 ? -3.063 -12.653 -1.008 1.00 94.00 125 PRO A C 1
ATOM 963 O O . PRO A 1 125 ? -2.887 -11.442 -1.200 1.00 94.00 125 PRO A O 1
ATOM 966 N N . PHE A 1 126 ? -2.277 -13.578 -1.550 1.00 95.62 126 PHE A N 1
ATOM 967 C CA . PHE A 1 126 ? -1.177 -13.271 -2.451 1.00 95.62 126 PHE A CA 1
ATOM 968 C C . PHE A 1 126 ? -0.921 -14.417 -3.432 1.00 95.62 126 PHE A C 1
ATOM 970 O O . PHE A 1 126 ? -1.278 -15.569 -3.181 1.00 95.62 126 PHE A O 1
ATOM 977 N N . ARG A 1 127 ? -0.233 -14.092 -4.528 1.00 94.56 127 ARG A N 1
ATOM 978 C CA . ARG A 1 127 ? 0.308 -15.044 -5.504 1.00 94.56 127 ARG A CA 1
ATOM 979 C C . ARG A 1 127 ? 1.825 -14.940 -5.535 1.00 94.56 127 ARG A C 1
ATOM 981 O O . ARG A 1 127 ? 2.358 -13.836 -5.584 1.00 94.56 127 ARG A O 1
ATOM 988 N N . GLU A 1 128 ? 2.528 -16.064 -5.520 1.00 94.38 128 GLU A N 1
ATOM 989 C CA . GLU A 1 128 ? 3.990 -16.068 -5.643 1.00 94.38 128 GLU A CA 1
ATOM 990 C C . GLU A 1 128 ? 4.415 -15.550 -7.029 1.00 94.38 128 GLU A C 1
ATOM 992 O O . GLU A 1 128 ? 3.782 -15.849 -8.044 1.00 94.38 128 GLU A O 1
ATOM 997 N N . LEU A 1 129 ? 5.458 -14.718 -7.065 1.00 91.88 129 LEU A N 1
ATOM 998 C CA . LEU A 1 129 ? 6.026 -14.183 -8.303 1.00 91.88 129 LEU A CA 1
ATOM 999 C C . LEU A 1 129 ? 7.391 -14.806 -8.591 1.00 91.88 129 LEU A C 1
ATOM 1001 O O . LEU A 1 129 ? 7.564 -15.417 -9.640 1.00 91.88 129 LEU A O 1
ATOM 1005 N N . ALA A 1 130 ? 8.349 -14.624 -7.679 1.00 89.88 130 ALA A N 1
ATOM 1006 C CA . ALA A 1 130 ? 9.701 -15.172 -7.776 1.00 89.88 130 ALA A CA 1
ATOM 1007 C C . ALA A 1 130 ? 10.424 -15.056 -6.426 1.00 89.88 130 ALA A C 1
ATOM 1009 O O . ALA A 1 130 ? 10.469 -13.972 -5.842 1.00 89.88 130 ALA A O 1
ATOM 1010 N N . GLY A 1 131 ? 11.034 -16.144 -5.947 1.00 90.56 131 GLY A N 1
ATOM 1011 C CA . GLY A 1 131 ? 11.675 -16.165 -4.627 1.00 90.56 131 GLY A CA 1
ATOM 1012 C C . GLY A 1 131 ? 10.699 -15.723 -3.530 1.00 90.56 131 GLY A C 1
ATOM 1013 O O . GLY A 1 131 ? 9.592 -16.241 -3.443 1.00 90.56 131 GLY A O 1
ATOM 1014 N N . GLU A 1 132 ? 11.086 -14.718 -2.742 1.00 92.00 132 GLU A N 1
ATOM 1015 C CA . GLU A 1 132 ? 10.234 -14.122 -1.699 1.00 92.00 132 GLU A CA 1
ATOM 1016 C C . GLU A 1 132 ? 9.310 -13.005 -2.220 1.00 92.00 132 GLU A C 1
ATOM 1018 O O . GLU A 1 132 ? 8.610 -12.370 -1.433 1.00 92.00 132 GLU A O 1
ATOM 1023 N N . LEU A 1 133 ? 9.293 -12.720 -3.526 1.00 95.00 133 LEU A N 1
ATOM 1024 C CA . LEU A 1 133 ? 8.390 -11.725 -4.100 1.00 95.00 133 LEU A CA 1
ATOM 1025 C C . LEU A 1 133 ? 7.014 -12.325 -4.355 1.00 95.00 133 LEU A C 1
ATOM 1027 O O . LEU A 1 133 ? 6.870 -13.387 -4.965 1.00 95.00 133 LEU A O 1
ATOM 1031 N N . VAL A 1 134 ? 5.995 -11.581 -3.945 1.00 96.75 134 VAL A N 1
ATOM 1032 C CA . VAL A 1 134 ? 4.590 -11.936 -4.099 1.00 96.75 134 VAL A CA 1
ATOM 1033 C C . VAL A 1 134 ? 3.812 -10.782 -4.719 1.00 96.75 134 VAL A C 1
ATOM 1035 O O . VAL A 1 134 ? 4.153 -9.612 -4.546 1.00 96.75 134 VAL A O 1
ATOM 1038 N N . VAL A 1 135 ? 2.743 -11.121 -5.429 1.00 97.69 135 VAL A N 1
ATOM 1039 C CA . VAL A 1 135 ? 1.717 -10.195 -5.901 1.00 97.69 135 VAL A CA 1
ATOM 1040 C C . VAL A 1 135 ? 0.580 -10.191 -4.891 1.00 97.69 135 VAL A C 1
ATOM 1042 O O . VAL A 1 135 ? 0.019 -11.241 -4.592 1.00 97.69 135 VAL A O 1
ATOM 1045 N N . THR A 1 136 ? 0.218 -9.018 -4.394 1.00 96.94 136 THR A N 1
ATOM 1046 C CA . THR A 1 136 ? -0.991 -8.783 -3.598 1.00 96.94 136 THR A CA 1
ATOM 1047 C C . THR A 1 136 ? -1.859 -7.720 -4.274 1.00 96.94 136 THR A C 1
ATOM 1049 O O . THR A 1 136 ? -1.493 -7.183 -5.324 1.00 96.94 136 THR A O 1
ATOM 1052 N N . LEU A 1 137 ? -3.024 -7.434 -3.701 1.00 96.81 137 LEU A N 1
ATOM 1053 C CA . LEU A 1 137 ? -3.972 -6.453 -4.214 1.00 96.81 137 LEU A CA 1
ATOM 1054 C C . LEU A 1 137 ? -4.040 -5.265 -3.274 1.00 96.81 137 LEU A C 1
ATOM 1056 O O . LEU A 1 137 ? -4.022 -5.423 -2.053 1.00 96.81 137 LEU A O 1
ATOM 1060 N N . ALA A 1 138 ? -4.144 -4.079 -3.854 1.00 94.12 138 ALA A N 1
ATOM 1061 C CA . ALA A 1 138 ? -4.310 -2.857 -3.105 1.00 94.12 138 ALA A CA 1
ATOM 1062 C C . ALA A 1 138 ? -5.441 -2.002 -3.664 1.00 94.12 138 ALA A C 1
ATOM 1064 O O . ALA A 1 138 ? -5.688 -1.975 -4.871 1.00 94.12 138 ALA A O 1
ATOM 1065 N N . LEU A 1 139 ? -6.092 -1.278 -2.764 1.00 92.25 139 LEU A N 1
ATOM 1066 C CA . LEU A 1 139 ? -6.983 -0.185 -3.082 1.00 92.25 139 LEU A CA 1
ATOM 1067 C C . LEU A 1 139 ? -6.221 1.133 -2.910 1.00 92.25 139 LEU A C 1
ATOM 1069 O O . LEU A 1 139 ? -5.809 1.484 -1.804 1.00 92.25 139 LEU A O 1
ATOM 1073 N N . ASP A 1 140 ? -6.029 1.832 -4.022 1.00 89.88 140 ASP A N 1
ATOM 1074 C CA . ASP A 1 140 ? -5.327 3.109 -4.110 1.00 89.88 140 ASP A CA 1
ATOM 1075 C C . ASP A 1 140 ? -6.333 4.259 -4.063 1.00 89.88 140 ASP A C 1
ATOM 1077 O O . ASP A 1 140 ? -7.029 4.538 -5.045 1.00 89.88 140 ASP A O 1
ATOM 1081 N N . SER A 1 141 ? -6.470 4.894 -2.905 1.00 82.19 141 SER A N 1
ATOM 1082 C CA . SER A 1 141 ? -7.236 6.131 -2.775 1.00 82.19 141 SER A CA 1
ATOM 1083 C C . SER A 1 141 ? -6.311 7.342 -2.883 1.00 82.19 141 SER A C 1
ATOM 1085 O O . SER A 1 141 ? -5.092 7.218 -2.849 1.00 82.19 141 SER A O 1
ATOM 1087 N N . GLU A 1 142 ? -6.885 8.542 -2.978 1.00 72.62 142 GLU A N 1
ATOM 1088 C CA . GLU A 1 142 ? -6.111 9.791 -3.066 1.00 72.62 142 GLU A CA 1
ATOM 1089 C C . GLU A 1 142 ? -5.119 9.981 -1.911 1.00 72.62 142 GLU A C 1
ATOM 1091 O O . GLU A 1 142 ? -4.170 10.754 -2.023 1.00 72.62 142 GLU A O 1
ATOM 1096 N N . THR A 1 143 ? -5.353 9.307 -0.784 1.00 66.69 143 THR A N 1
ATOM 1097 C CA . THR A 1 143 ? -4.615 9.558 0.450 1.00 66.69 143 THR A CA 1
ATOM 1098 C C . THR A 1 143 ? -4.042 8.312 1.116 1.00 66.69 143 THR A C 1
ATOM 1100 O O . THR A 1 143 ? -3.203 8.442 2.010 1.00 66.69 143 THR A O 1
ATOM 1103 N N . THR A 1 144 ? -4.454 7.108 0.706 1.00 76.69 144 THR A N 1
ATOM 1104 C CA . THR A 1 144 ? -3.912 5.864 1.258 1.00 76.69 144 THR A CA 1
ATOM 1105 C C . THR A 1 144 ? -3.880 4.739 0.235 1.00 76.69 144 THR A C 1
ATOM 1107 O O . THR A 1 144 ? -4.735 4.636 -0.639 1.00 76.69 144 THR A O 1
ATOM 1110 N N . ILE A 1 145 ? -2.906 3.852 0.414 1.00 86.69 145 ILE A N 1
ATOM 1111 C CA . ILE A 1 145 ? -2.807 2.577 -0.284 1.00 86.69 145 ILE A CA 1
ATOM 1112 C C . ILE A 1 145 ? -3.105 1.489 0.742 1.00 86.69 145 ILE A C 1
ATOM 1114 O O . ILE A 1 145 ? -2.300 1.237 1.641 1.00 86.69 145 ILE A O 1
ATOM 1118 N N . GLN A 1 146 ? -4.257 0.839 0.608 1.00 86.75 146 GLN A N 1
ATOM 1119 C CA . GLN A 1 146 ? -4.681 -0.232 1.504 1.00 86.75 146 GLN A CA 1
ATOM 1120 C C . GLN A 1 146 ? -4.484 -1.588 0.831 1.00 86.75 146 GLN A C 1
ATOM 1122 O O . GLN A 1 146 ? -5.005 -1.812 -0.252 1.00 86.75 146 GLN A O 1
ATOM 1127 N N . THR A 1 147 ? -3.762 -2.510 1.472 1.00 90.75 147 THR A N 1
ATOM 1128 C CA . THR A 1 147 ? -3.711 -3.914 1.023 1.00 90.75 147 THR A CA 1
ATOM 1129 C C . THR A 1 147 ? -5.047 -4.592 1.322 1.00 90.75 147 THR A C 1
ATOM 1131 O O . THR A 1 147 ? -5.557 -4.447 2.432 1.00 90.75 147 THR A O 1
ATOM 1134 N N . LEU A 1 148 ? -5.606 -5.311 0.348 1.00 91.19 148 LEU A N 1
ATOM 1135 C CA . LEU A 1 148 ? -6.867 -6.032 0.516 1.00 91.19 148 LEU A CA 1
ATOM 1136 C C . LEU A 1 148 ? -6.664 -7.327 1.301 1.00 91.19 148 LEU A C 1
ATOM 1138 O O . LEU A 1 148 ? -5.710 -8.072 1.067 1.00 91.19 148 LEU A O 1
ATOM 1142 N N . ALA A 1 149 ? -7.596 -7.597 2.207 1.00 90.56 149 ALA A N 1
ATOM 1143 C CA . ALA A 1 149 ? -7.730 -8.861 2.903 1.00 90.56 149 ALA A CA 1
ATOM 1144 C C . ALA A 1 149 ? -8.675 -9.809 2.149 1.00 90.56 149 ALA A C 1
ATOM 1146 O O . ALA A 1 149 ? -9.469 -9.408 1.299 1.00 90.56 149 ALA A O 1
ATOM 1147 N N . GLU A 1 150 ? -8.631 -11.091 2.501 1.00 89.94 150 GLU A N 1
ATOM 1148 C CA . GLU A 1 150 ? -9.517 -12.122 1.952 1.00 89.94 150 GLU A CA 1
ATOM 1149 C C . GLU A 1 150 ? -10.996 -11.797 2.211 1.00 89.94 150 GLU A C 1
ATOM 1151 O O . GLU A 1 150 ? -11.843 -12.029 1.353 1.00 89.94 150 GLU A O 1
ATOM 1156 N N . ALA A 1 151 ? -11.294 -11.175 3.356 1.00 87.06 151 ALA A N 1
ATOM 1157 C CA . ALA A 1 151 ? -12.635 -10.714 3.699 1.00 87.06 151 ALA A CA 1
ATOM 1158 C C . ALA A 1 151 ? -13.170 -9.642 2.730 1.00 87.06 151 ALA A C 1
ATOM 1160 O O . ALA A 1 151 ? -14.364 -9.650 2.438 1.00 87.06 151 ALA A O 1
ATOM 1161 N N . ASP A 1 152 ? -12.308 -8.766 2.198 1.00 90.44 152 ASP A N 1
ATOM 1162 C CA . ASP A 1 152 ? -12.717 -7.740 1.229 1.00 90.44 152 ASP A CA 1
ATOM 1163 C C . ASP A 1 152 ? -13.155 -8.394 -0.091 1.00 90.44 152 ASP A C 1
ATOM 1165 O O . ASP A 1 152 ? -14.206 -8.074 -0.642 1.00 90.44 152 ASP A O 1
ATOM 1169 N N . LEU A 1 153 ? -12.384 -9.378 -0.566 1.00 93.19 153 LEU A N 1
ATOM 1170 C CA . LEU A 1 153 ? -12.704 -10.130 -1.783 1.00 93.19 153 LEU A CA 1
ATOM 1171 C C . LEU A 1 153 ? -13.971 -10.975 -1.614 1.00 93.19 153 LEU A C 1
ATOM 1173 O O . LEU A 1 153 ? -14.832 -10.991 -2.496 1.00 93.19 153 LEU A O 1
ATOM 1177 N N . ALA A 1 154 ? -14.116 -11.626 -0.456 1.00 91.00 154 ALA A N 1
ATOM 1178 C CA . ALA A 1 154 ? -15.308 -12.390 -0.114 1.00 91.00 154 ALA A CA 1
ATOM 1179 C C . ALA A 1 154 ? -16.559 -11.500 -0.065 1.00 91.00 154 ALA A C 1
ATOM 1181 O O . ALA A 1 154 ? -17.607 -11.899 -0.572 1.00 91.00 154 ALA A O 1
ATOM 1182 N N . ALA A 1 155 ? -16.448 -10.283 0.479 1.00 89.44 155 ALA A N 1
ATOM 1183 C CA . ALA A 1 155 ? -17.537 -9.309 0.490 1.00 89.44 155 ALA A CA 1
ATOM 1184 C C . ALA A 1 155 ? -17.945 -8.874 -0.928 1.00 89.44 155 ALA A C 1
ATOM 1186 O O . ALA A 1 155 ? -19.127 -8.655 -1.184 1.00 89.44 155 ALA A O 1
ATOM 1187 N N . TRP A 1 156 ? -16.994 -8.800 -1.861 1.00 94.25 156 TRP A N 1
ATOM 1188 C CA . TRP A 1 156 ? -17.269 -8.520 -3.275 1.00 94.25 156 TRP A CA 1
ATOM 1189 C C . TRP A 1 156 ? -17.742 -9.746 -4.064 1.00 94.25 156 TRP A C 1
ATOM 1191 O O . TRP A 1 156 ? -18.135 -9.603 -5.220 1.00 94.25 156 TRP A O 1
ATOM 1201 N N . GLY A 1 157 ? -17.701 -10.942 -3.469 1.00 94.81 157 GLY A N 1
ATOM 1202 C CA . GLY A 1 157 ? -18.074 -12.192 -4.128 1.00 94.81 157 GLY A CA 1
ATOM 1203 C C . GLY A 1 157 ? -17.116 -12.610 -5.248 1.00 94.81 157 GLY A C 1
ATOM 1204 O O . GLY A 1 157 ? -17.551 -13.265 -6.194 1.00 94.81 157 GLY A O 1
ATOM 1205 N N . VAL A 1 158 ? -15.836 -12.230 -5.167 1.00 96.38 158 VAL A N 1
ATOM 1206 C CA . VAL A 1 158 ? -14.816 -12.551 -6.181 1.00 96.38 158 VAL A CA 1
ATOM 1207 C C . VAL A 1 158 ? -13.629 -13.279 -5.563 1.00 96.38 158 VAL A C 1
ATOM 1209 O O . VAL A 1 158 ? -13.298 -13.077 -4.396 1.00 96.38 158 VAL A O 1
ATOM 1212 N N . ASP A 1 159 ? -12.966 -14.121 -6.351 1.00 95.94 159 ASP A N 1
ATOM 1213 C CA . ASP A 1 159 ? -11.700 -14.724 -5.944 1.00 95.94 159 ASP A CA 1
ATOM 1214 C C . ASP A 1 159 ? -10.502 -13.804 -6.236 1.00 95.94 159 ASP A C 1
ATOM 1216 O O . ASP A 1 159 ? -10.600 -12.770 -6.910 1.00 95.94 159 ASP A O 1
ATOM 1220 N N . PHE A 1 160 ? -9.347 -14.180 -5.684 1.00 96.69 160 PHE A N 1
ATOM 1221 C CA . PHE A 1 160 ? -8.112 -13.416 -5.835 1.00 96.69 160 PHE A CA 1
ATOM 1222 C C . PHE A 1 160 ? -7.676 -13.290 -7.295 1.00 96.69 160 PHE A C 1
ATOM 1224 O O . PHE A 1 160 ? -7.257 -12.208 -7.701 1.00 96.69 160 PHE A O 1
ATOM 1231 N N . ASP A 1 161 ? -7.759 -14.365 -8.079 1.00 95.88 161 ASP A N 1
ATOM 1232 C CA . ASP A 1 161 ? -7.259 -14.371 -9.454 1.00 95.88 161 ASP A CA 1
ATOM 1233 C C . ASP A 1 161 ? -8.092 -13.448 -10.349 1.00 95.88 161 ASP A C 1
ATOM 1235 O O . ASP A 1 161 ? -7.523 -12.608 -11.048 1.00 95.88 161 ASP A O 1
ATOM 1239 N N . THR A 1 162 ? -9.422 -13.488 -10.227 1.00 96.38 162 THR A N 1
ATOM 1240 C CA . THR A 1 162 ? -10.340 -12.573 -10.925 1.00 96.38 162 THR A CA 1
ATOM 1241 C C . THR A 1 162 ? -10.031 -11.113 -10.584 1.00 96.38 162 THR A C 1
ATOM 1243 O O . THR A 1 162 ? -9.915 -10.253 -11.465 1.00 96.38 162 THR A O 1
ATOM 1246 N N . ALA A 1 163 ? -9.847 -10.811 -9.295 1.00 97.12 163 ALA A N 1
ATOM 1247 C CA . ALA A 1 163 ? -9.489 -9.466 -8.858 1.00 97.12 163 ALA A CA 1
ATOM 1248 C C . ALA A 1 163 ? -8.079 -9.059 -9.335 1.00 97.12 163 ALA A C 1
ATOM 1250 O O . ALA A 1 163 ? -7.866 -7.906 -9.717 1.00 97.12 163 ALA A O 1
ATOM 1251 N N . CYS A 1 164 ? -7.125 -9.993 -9.379 1.00 98.00 164 CYS A N 1
ATOM 1252 C CA . CYS A 1 164 ? -5.758 -9.763 -9.843 1.00 98.00 164 CYS A CA 1
ATOM 1253 C C . CYS A 1 164 ? -5.694 -9.466 -11.341 1.00 98.00 164 CYS A C 1
ATOM 1255 O O . CYS A 1 164 ? -5.008 -8.526 -11.746 1.00 98.00 164 CYS A O 1
ATOM 1257 N N . GLU A 1 165 ? -6.452 -10.185 -12.166 1.00 96.94 165 GLU A N 1
ATOM 1258 C CA . GLU A 1 165 ? -6.576 -9.887 -13.594 1.00 96.94 165 GLU A CA 1
ATOM 1259 C C . GLU A 1 165 ? -7.128 -8.477 -13.825 1.00 96.94 165 GLU A C 1
ATOM 1261 O O . GLU A 1 165 ? -6.565 -7.695 -14.603 1.00 96.94 165 GLU A O 1
ATOM 1266 N N . ARG A 1 166 ? -8.183 -8.103 -13.086 1.00 97.62 166 ARG A N 1
ATOM 1267 C CA . ARG A 1 166 ? -8.749 -6.748 -13.138 1.00 97.62 166 ARG A CA 1
ATOM 1268 C C . ARG A 1 166 ? -7.731 -5.693 -12.709 1.00 97.62 166 ARG A C 1
ATOM 1270 O O . ARG A 1 166 ? -7.619 -4.654 -13.363 1.00 97.62 166 ARG A O 1
ATOM 1277 N N . ALA A 1 167 ? -6.975 -5.968 -11.651 1.00 98.06 167 ALA A N 1
ATOM 1278 C CA . ALA A 1 167 ? -5.934 -5.088 -11.147 1.00 98.06 167 ALA A CA 1
ATOM 1279 C C . ALA A 1 167 ? -4.811 -4.892 -12.182 1.00 98.06 167 ALA A C 1
ATOM 1281 O O . ALA A 1 167 ? -4.433 -3.759 -12.476 1.00 98.06 167 ALA A O 1
ATOM 1282 N N . ILE A 1 168 ? -4.313 -5.965 -12.802 1.00 97.75 168 ILE A N 1
ATOM 1283 C CA . ILE A 1 168 ? -3.293 -5.892 -13.863 1.00 97.75 168 ILE A CA 1
ATOM 1284 C C . ILE A 1 168 ? -3.813 -5.088 -15.061 1.00 97.75 168 ILE A C 1
ATOM 1286 O O . ILE A 1 168 ? -3.089 -4.255 -15.607 1.00 97.75 168 ILE A O 1
ATOM 1290 N N . ALA A 1 169 ? -5.083 -5.262 -15.441 1.00 97.38 169 ALA A N 1
ATOM 1291 C CA . ALA A 1 169 ? -5.702 -4.449 -16.485 1.00 97.38 169 ALA A CA 1
ATOM 1292 C C . ALA A 1 169 ? -5.789 -2.957 -16.100 1.00 97.38 169 ALA A C 1
ATOM 1294 O O . ALA A 1 169 ? -5.557 -2.093 -16.947 1.00 97.38 169 ALA A O 1
ATOM 1295 N N . ASN A 1 170 ? -6.091 -2.640 -14.835 1.00 97.56 170 ASN A N 1
ATOM 1296 C CA . ASN A 1 170 ? -6.053 -1.268 -14.317 1.00 97.56 170 ASN A CA 1
ATOM 1297 C C . ASN A 1 170 ? -4.640 -0.678 -14.367 1.00 97.56 170 ASN A C 1
ATOM 1299 O O . ASN A 1 170 ? -4.473 0.451 -14.825 1.00 97.56 170 ASN A O 1
ATOM 1303 N N . LEU A 1 171 ? -3.631 -1.449 -13.955 1.00 96.75 171 LEU A N 1
ATOM 1304 C CA . LEU A 1 171 ? -2.233 -1.029 -14.006 1.00 96.75 171 LEU A CA 1
ATOM 1305 C C . LEU A 1 171 ? -1.797 -0.741 -15.446 1.00 96.75 171 LEU A C 1
ATOM 1307 O O . LEU A 1 171 ? -1.256 0.324 -15.717 1.00 96.75 171 LEU A O 1
ATOM 1311 N N . ARG A 1 172 ? -2.114 -1.634 -16.392 1.00 95.81 172 ARG A N 1
ATOM 1312 C CA . ARG A 1 172 ? -1.820 -1.419 -17.817 1.00 95.81 172 ARG A CA 1
ATOM 1313 C C . ARG A 1 172 ? -2.457 -0.129 -18.344 1.00 95.81 172 ARG A C 1
ATOM 1315 O O . ARG A 1 172 ? -1.825 0.586 -19.115 1.00 95.81 172 ARG A O 1
ATOM 1322 N N . ARG A 1 173 ? -3.684 0.197 -17.915 1.00 95.56 173 ARG A N 1
ATOM 1323 C CA . ARG A 1 173 ? -4.367 1.450 -18.288 1.00 95.56 173 ARG A CA 1
ATOM 1324 C C . ARG A 1 173 ? -3.722 2.709 -17.706 1.00 95.56 173 ARG A C 1
ATOM 1326 O O . ARG A 1 173 ? -3.851 3.757 -18.329 1.00 95.56 173 ARG A O 1
ATOM 1333 N N . ARG A 1 174 ? -3.051 2.628 -16.549 1.00 91.81 174 ARG A N 1
ATOM 1334 C CA . ARG A 1 174 ? -2.281 3.761 -15.996 1.00 91.81 174 ARG A CA 1
ATOM 1335 C C . ARG A 1 174 ? -1.079 4.127 -16.867 1.00 91.81 174 ARG A C 1
ATOM 1337 O O . ARG A 1 174 ? -0.664 5.281 -16.860 1.00 91.81 174 ARG A O 1
ATOM 1344 N N . GLY A 1 175 ? -0.580 3.172 -17.646 1.00 88.44 175 GLY A N 1
ATOM 1345 C CA . GLY A 1 175 ? 0.600 3.337 -18.481 1.00 88.44 175 GLY A CA 1
ATOM 1346 C C . GLY A 1 175 ? 1.880 2.941 -17.753 1.00 88.44 175 GLY A C 1
ATOM 1347 O O . GLY A 1 175 ? 1.895 2.724 -16.542 1.00 88.44 175 GLY A O 1
ATOM 1348 N N . LEU A 1 176 ? 2.954 2.800 -18.526 1.00 89.62 176 LEU A N 1
ATOM 1349 C CA . LEU A 1 176 ? 4.264 2.453 -17.991 1.00 89.62 176 LEU A CA 1
ATOM 1350 C C . LEU A 1 176 ? 4.958 3.700 -17.429 1.00 89.62 176 LEU A C 1
ATOM 1352 O O . LEU A 1 176 ? 4.891 4.762 -18.058 1.00 89.62 176 LEU A O 1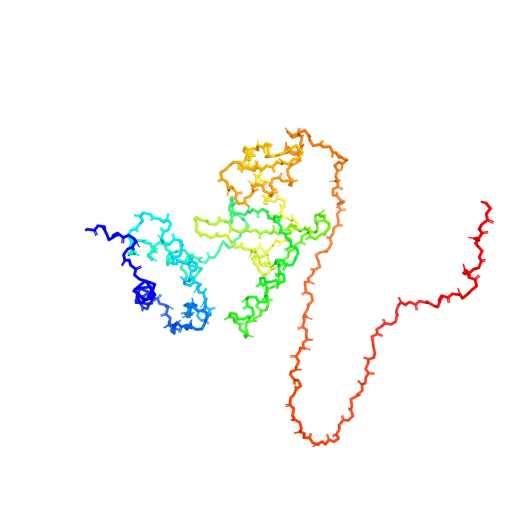
ATOM 1356 N N . PRO A 1 177 ? 5.663 3.586 -16.291 1.00 87.06 177 PRO A N 1
ATOM 1357 C CA . PRO A 1 177 ? 6.503 4.665 -15.799 1.00 87.06 177 PRO A CA 1
ATOM 1358 C C . PRO A 1 177 ? 7.674 4.905 -16.756 1.00 87.06 177 PRO A C 1
ATOM 1360 O O . PRO A 1 177 ? 8.151 3.993 -17.437 1.00 87.06 177 PRO A O 1
ATOM 1363 N N . ALA A 1 178 ? 8.193 6.131 -16.759 1.00 85.75 178 ALA A N 1
ATOM 1364 C CA . ALA A 1 178 ? 9.475 6.408 -17.389 1.00 85.75 178 ALA A CA 1
ATOM 1365 C C . ALA A 1 178 ? 10.590 5.741 -16.570 1.00 85.75 178 ALA A C 1
ATOM 1367 O O . ALA A 1 178 ? 10.819 6.100 -15.411 1.00 85.75 178 ALA A O 1
ATOM 1368 N N . MET A 1 179 ? 11.268 4.773 -17.180 1.00 87.44 179 MET A N 1
ATOM 1369 C CA . MET A 1 179 ? 12.405 4.079 -16.583 1.00 87.44 179 MET A CA 1
ATOM 1370 C C . MET A 1 179 ? 13.713 4.717 -17.044 1.00 87.44 179 MET A C 1
ATOM 1372 O O . MET A 1 179 ? 13.865 5.055 -18.217 1.00 87.44 179 MET A O 1
ATOM 1376 N N . GLU A 1 180 ? 14.666 4.835 -16.131 1.00 88.81 180 GLU A N 1
ATOM 1377 C CA . GLU A 1 180 ? 16.028 5.280 -16.410 1.00 88.81 180 GLU A CA 1
ATOM 1378 C C . GLU A 1 180 ? 17.038 4.259 -15.888 1.00 88.81 180 GLU A C 1
ATOM 1380 O O . GLU A 1 180 ? 16.807 3.588 -14.878 1.00 88.81 180 GLU A O 1
ATOM 1385 N N . GLU A 1 181 ? 18.154 4.117 -16.599 1.00 90.19 181 GLU A N 1
ATOM 1386 C CA . GLU A 1 181 ? 19.264 3.283 -16.154 1.00 90.19 181 GLU A CA 1
ATOM 1387 C C . GLU A 1 181 ? 20.069 4.054 -15.099 1.00 90.19 181 GLU A C 1
ATOM 1389 O O . GLU A 1 181 ? 20.707 5.063 -15.397 1.00 90.19 181 GLU A O 1
ATOM 1394 N N . LEU A 1 182 ? 20.009 3.594 -13.850 1.00 87.06 182 LEU A N 1
ATOM 1395 C CA . LEU A 1 182 ? 20.703 4.200 -12.709 1.00 87.06 182 LEU A CA 1
ATOM 1396 C C . LEU A 1 182 ? 22.167 3.747 -12.627 1.00 87.06 182 LEU A C 1
ATOM 1398 O O . LEU A 1 182 ? 23.031 4.470 -12.136 1.00 87.06 182 LEU A O 1
ATOM 1402 N N . ALA A 1 183 ? 22.432 2.527 -13.087 1.00 86.75 183 ALA A N 1
ATOM 1403 C CA . ALA A 1 183 ? 23.749 1.921 -13.251 1.00 86.75 183 ALA A CA 1
ATOM 1404 C C . ALA A 1 183 ? 23.636 0.805 -14.307 1.00 86.75 183 ALA A C 1
ATOM 1406 O O . ALA A 1 183 ? 22.517 0.365 -14.565 1.00 86.75 183 ALA A O 1
ATOM 1407 N N . PRO A 1 184 ? 24.738 0.302 -14.897 1.00 85.62 184 PRO A N 1
ATOM 1408 C CA . PRO A 1 184 ? 24.668 -0.739 -15.924 1.00 85.62 184 PRO A CA 1
ATOM 1409 C C . PRO A 1 184 ? 23.812 -1.945 -15.500 1.00 85.62 184 PRO A C 1
ATOM 1411 O O . PRO A 1 184 ? 24.171 -2.676 -14.577 1.00 85.62 184 PRO A O 1
ATOM 1414 N N . GLY A 1 185 ? 22.676 -2.148 -16.175 1.00 83.25 185 GLY A N 1
ATOM 1415 C CA . GLY A 1 185 ? 21.718 -3.222 -15.885 1.00 83.25 185 GLY A CA 1
ATOM 1416 C C . GLY A 1 185 ? 20.758 -2.971 -14.712 1.00 83.25 185 GLY A C 1
ATOM 1417 O O . GLY A 1 185 ? 19.937 -3.838 -14.415 1.00 83.25 185 GLY A O 1
ATOM 1418 N N . LEU A 1 186 ? 20.822 -1.808 -14.060 1.00 85.56 186 LEU A N 1
ATOM 1419 C CA . LEU A 1 186 ? 19.939 -1.399 -12.968 1.00 85.56 186 LEU A CA 1
ATOM 1420 C C . LEU A 1 186 ? 19.030 -0.260 -13.427 1.00 85.56 186 LEU A C 1
ATOM 1422 O O . LEU A 1 186 ? 19.494 0.844 -13.704 1.00 85.56 186 LEU A O 1
ATOM 1426 N N . TYR A 1 187 ? 17.725 -0.515 -13.426 1.00 87.25 187 TYR A N 1
ATOM 1427 C CA . TYR A 1 187 ? 16.713 0.442 -13.860 1.00 87.25 187 TYR A CA 1
ATOM 1428 C C . TYR A 1 187 ? 15.854 0.900 -12.685 1.00 87.25 187 TYR A C 1
ATOM 1430 O O . TYR A 1 187 ? 15.471 0.095 -11.835 1.00 87.25 187 TYR A O 1
ATOM 1438 N N . GLY A 1 188 ? 15.523 2.186 -12.660 1.00 86.44 188 GLY A N 1
ATOM 1439 C CA . GLY A 1 188 ? 14.597 2.780 -11.702 1.00 86.44 188 GLY A CA 1
ATOM 1440 C C . GLY A 1 188 ? 13.569 3.661 -12.398 1.00 86.44 188 GLY A C 1
ATOM 1441 O O . GLY A 1 188 ? 13.790 4.126 -13.512 1.00 86.44 188 GLY A O 1
ATOM 1442 N N . SER A 1 189 ? 12.427 3.886 -11.753 1.00 86.56 189 SER A N 1
ATOM 1443 C CA . SER A 1 189 ? 11.427 4.832 -12.248 1.00 86.56 189 SER A CA 1
ATOM 1444 C C . SER A 1 189 ? 11.749 6.252 -11.814 1.00 86.56 189 SER A C 1
ATOM 1446 O O . SER A 1 189 ? 11.945 6.513 -10.621 1.00 86.56 189 SER A O 1
ATOM 1448 N N . ARG A 1 190 ? 11.673 7.192 -12.749 1.00 73.75 190 ARG A N 1
ATOM 1449 C CA . ARG A 1 190 ? 11.788 8.614 -12.441 1.00 73.75 190 ARG A CA 1
ATOM 1450 C C . ARG A 1 190 ? 10.504 9.112 -11.765 1.00 73.75 190 ARG A C 1
ATOM 1452 O O . ARG A 1 190 ? 9.416 8.936 -12.302 1.00 73.75 190 ARG A O 1
ATOM 1459 N N . GLY A 1 191 ? 10.621 9.757 -10.600 1.00 67.44 191 GLY A N 1
ATOM 1460 C CA . GLY A 1 191 ? 9.490 10.424 -9.929 1.00 67.44 191 GLY A CA 1
ATOM 1461 C C . GLY A 1 191 ? 8.800 9.644 -8.804 1.00 67.44 191 GLY A C 1
ATOM 1462 O O . GLY A 1 191 ? 7.795 10.119 -8.288 1.00 67.44 191 GLY A O 1
ATOM 1463 N N . GLY A 1 192 ? 9.343 8.496 -8.384 1.00 70.31 192 GLY A N 1
ATOM 1464 C CA . GLY A 1 192 ? 8.899 7.821 -7.156 1.00 70.31 192 GLY A CA 1
ATOM 1465 C C . GLY A 1 192 ? 7.498 7.207 -7.221 1.00 70.31 192 GLY A C 1
ATOM 1466 O O . GLY A 1 192 ? 6.832 7.130 -6.192 1.00 70.31 192 GLY A O 1
ATOM 1467 N N . ASP A 1 193 ? 7.050 6.775 -8.405 1.00 81.81 193 ASP A N 1
ATOM 1468 C CA . ASP A 1 193 ? 5.773 6.073 -8.558 1.00 81.81 193 ASP A CA 1
ATOM 1469 C C . ASP A 1 193 ? 5.763 4.787 -7.700 1.00 81.81 193 ASP A C 1
ATOM 1471 O O . ASP A 1 193 ? 6.553 3.869 -7.958 1.00 81.81 193 ASP A O 1
ATOM 1475 N N . PRO A 1 194 ? 4.869 4.674 -6.695 1.00 82.12 194 PRO A N 1
ATOM 1476 C CA . PRO A 1 194 ? 4.812 3.507 -5.817 1.00 82.12 194 PRO A CA 1
ATOM 1477 C C . PRO A 1 194 ? 4.437 2.206 -6.549 1.00 82.12 194 PRO A C 1
ATOM 1479 O O . PRO A 1 194 ? 4.627 1.122 -5.988 1.00 82.12 194 PRO A O 1
ATOM 1482 N N . TYR A 1 195 ? 3.938 2.292 -7.788 1.00 89.94 195 TYR A N 1
ATOM 1483 C CA . TYR A 1 195 ? 3.562 1.161 -8.639 1.00 89.94 195 TYR A CA 1
ATOM 1484 C C . TYR A 1 195 ? 4.577 0.852 -9.742 1.00 89.94 195 TYR A C 1
ATOM 1486 O O . TYR A 1 195 ? 4.358 -0.078 -10.523 1.00 89.94 195 TYR A O 1
ATOM 1494 N N . ALA A 1 196 ? 5.715 1.551 -9.788 1.00 88.31 196 ALA A N 1
ATOM 1495 C CA . ALA A 1 196 ? 6.741 1.292 -10.791 1.00 88.31 196 ALA A CA 1
ATOM 1496 C C . ALA A 1 196 ? 7.219 -0.165 -10.785 1.00 88.31 196 ALA A C 1
ATOM 1498 O O . ALA A 1 196 ? 7.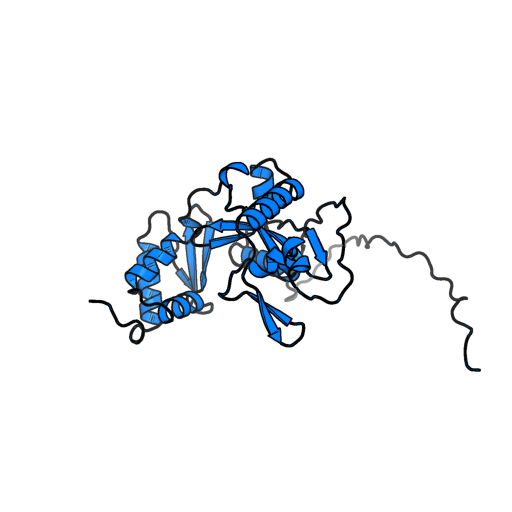326 -0.799 -11.833 1.00 88.31 196 ALA A O 1
ATOM 1499 N N . VAL A 1 197 ? 7.425 -0.731 -9.592 1.00 88.94 197 VAL A N 1
ATOM 1500 C CA . VAL A 1 197 ? 7.799 -2.144 -9.440 1.00 88.94 197 VAL A CA 1
ATOM 1501 C C . VAL A 1 197 ? 6.675 -3.058 -9.926 1.00 88.94 197 VAL A C 1
ATOM 1503 O O . VAL A 1 197 ? 6.949 -4.038 -10.609 1.00 88.94 197 VAL A O 1
ATOM 1506 N N . SER A 1 198 ? 5.407 -2.731 -9.648 1.00 94.12 198 SER A N 1
ATOM 1507 C CA . SER A 1 198 ? 4.259 -3.523 -10.114 1.00 94.12 198 SER A CA 1
ATOM 1508 C C . SER A 1 198 ? 4.183 -3.625 -11.636 1.00 94.12 198 SER A C 1
ATOM 1510 O O . SER A 1 198 ? 3.626 -4.596 -12.145 1.00 94.12 198 SER A O 1
ATOM 1512 N N . CYS A 1 199 ? 4.772 -2.682 -12.379 1.00 92.75 199 CYS A N 1
ATOM 1513 C CA . CYS A 1 199 ? 4.835 -2.752 -13.837 1.00 92.75 199 CYS A CA 1
ATOM 1514 C C . CYS A 1 199 ? 5.721 -3.903 -14.350 1.00 92.75 199 CYS A C 1
ATOM 1516 O O . CYS A 1 199 ? 5.618 -4.247 -15.520 1.00 92.75 199 CYS A O 1
ATOM 1518 N N . LEU A 1 200 ? 6.499 -4.584 -13.496 1.00 91.19 200 LEU A N 1
ATOM 1519 C CA . LEU A 1 200 ? 7.139 -5.866 -13.840 1.00 91.19 200 LEU A CA 1
ATOM 1520 C C . LEU A 1 200 ? 6.124 -6.979 -14.158 1.00 91.19 200 LEU A C 1
ATOM 1522 O O . LEU A 1 200 ? 6.479 -7.966 -14.795 1.00 91.19 200 LEU A O 1
ATOM 1526 N N . LEU A 1 201 ? 4.862 -6.826 -13.740 1.00 93.25 201 LEU A N 1
ATOM 1527 C CA . LEU A 1 201 ? 3.764 -7.722 -14.123 1.00 93.25 201 LEU A CA 1
ATOM 1528 C C . LEU A 1 201 ? 3.289 -7.496 -15.566 1.00 93.25 201 LEU A C 1
ATOM 1530 O O . LEU A 1 201 ? 2.486 -8.278 -16.074 1.00 93.25 201 LEU A O 1
ATOM 1534 N N . LEU A 1 202 ? 3.743 -6.416 -16.207 1.00 94.00 202 LEU A N 1
ATOM 1535 C CA . LEU A 1 202 ? 3.403 -6.044 -17.571 1.00 94.00 202 LEU A CA 1
ATOM 1536 C C . LEU A 1 202 ? 4.553 -6.460 -18.502 1.00 94.00 202 LEU A C 1
ATOM 1538 O O . LEU A 1 202 ? 5.637 -5.872 -18.424 1.00 94.00 202 LEU A O 1
ATOM 1542 N N . PRO A 1 203 ? 4.347 -7.437 -19.407 1.00 89.94 203 PRO A N 1
ATOM 1543 C CA . PRO A 1 203 ? 5.362 -7.833 -20.387 1.00 89.94 203 PRO A CA 1
ATOM 1544 C C . PRO A 1 203 ? 5.877 -6.664 -21.239 1.00 89.94 203 PRO A C 1
ATOM 1546 O O . PRO A 1 203 ? 7.002 -6.694 -21.743 1.00 89.94 203 PRO A O 1
ATOM 1549 N N . GLU A 1 204 ? 5.055 -5.627 -21.396 1.00 91.44 204 GLU A N 1
ATOM 1550 C CA . GLU A 1 204 ? 5.376 -4.395 -22.103 1.00 91.44 204 GLU A CA 1
ATOM 1551 C C . GLU A 1 204 ? 6.567 -3.664 -21.461 1.00 91.44 204 GLU A C 1
ATOM 1553 O O . GLU A 1 204 ? 7.431 -3.169 -22.185 1.00 91.44 204 GLU A O 1
ATOM 1558 N N . LEU A 1 205 ? 6.677 -3.661 -20.123 1.00 89.19 205 LEU A N 1
ATOM 1559 C CA . LEU A 1 205 ? 7.811 -3.047 -19.428 1.00 89.19 205 LEU A CA 1
ATOM 1560 C C . LEU A 1 205 ? 9.100 -3.815 -19.712 1.00 89.19 205 LEU A C 1
ATOM 1562 O O . LEU A 1 205 ? 10.086 -3.229 -20.152 1.00 89.19 205 LEU A O 1
ATOM 1566 N N . THR A 1 206 ? 9.091 -5.132 -19.497 1.00 84.38 206 THR A N 1
ATOM 1567 C CA . THR A 1 206 ? 10.287 -5.966 -19.683 1.00 84.38 206 THR A CA 1
ATOM 1568 C C . THR A 1 206 ? 10.766 -5.962 -21.130 1.00 84.38 206 THR A C 1
ATOM 1570 O O . THR A 1 206 ? 11.966 -6.001 -21.365 1.00 84.38 206 THR A O 1
ATOM 1573 N N . SER A 1 207 ? 9.843 -5.859 -22.092 1.00 86.38 207 SER A N 1
ATOM 1574 C CA . SER A 1 207 ? 10.175 -5.773 -23.521 1.00 86.38 207 SER A CA 1
ATOM 1575 C C . SER A 1 207 ? 10.739 -4.407 -23.922 1.00 86.38 207 SER A C 1
ATOM 1577 O O . SER A 1 207 ? 11.434 -4.306 -24.929 1.00 86.38 207 SER A O 1
ATOM 1579 N N . SER A 1 208 ? 10.437 -3.352 -23.159 1.00 85.19 208 SER A N 1
ATOM 1580 C CA . SER A 1 208 ? 10.930 -1.992 -23.422 1.00 85.19 208 SER A CA 1
ATOM 1581 C C . SER A 1 208 ? 12.348 -1.733 -22.901 1.00 85.19 208 SER A C 1
ATOM 1583 O O . SER A 1 208 ? 12.986 -0.768 -23.317 1.00 85.19 208 SER A O 1
ATOM 1585 N N . LEU A 1 209 ? 12.845 -2.585 -22.000 1.00 86.06 209 LEU A N 1
ATOM 1586 C CA . LEU A 1 209 ? 14.143 -2.436 -21.349 1.00 86.06 209 LEU A CA 1
ATOM 1587 C C . LEU A 1 209 ? 15.158 -3.428 -21.937 1.00 86.06 209 LEU A C 1
ATOM 1589 O O . LEU A 1 209 ? 14.799 -4.574 -22.209 1.00 86.06 209 LEU A O 1
ATOM 1593 N N . PRO A 1 210 ? 16.442 -3.053 -22.086 1.00 82.69 210 PRO A N 1
ATOM 1594 C CA . PRO A 1 210 ? 17.480 -3.946 -22.599 1.00 82.69 210 PRO A CA 1
ATOM 1595 C C . PRO A 1 210 ? 17.966 -4.916 -21.502 1.00 82.69 210 PRO A C 1
ATOM 1597 O O . PRO A 1 210 ? 19.148 -4.969 -21.156 1.00 82.69 210 PRO A O 1
ATOM 1600 N N . LEU A 1 211 ? 17.038 -5.677 -20.919 1.00 79.12 211 LEU A N 1
ATOM 1601 C CA . LEU A 1 211 ? 17.315 -6.645 -19.861 1.00 79.12 211 LEU A CA 1
ATOM 1602 C C . LEU A 1 211 ? 17.981 -7.900 -20.442 1.00 79.12 211 LEU A C 1
ATOM 1604 O O . LEU A 1 211 ? 17.616 -8.383 -21.513 1.00 79.12 211 LEU A O 1
ATOM 1608 N N . ARG A 1 212 ? 18.951 -8.458 -19.713 1.00 63.78 212 ARG A N 1
ATOM 1609 C CA . ARG A 1 212 ? 19.597 -9.736 -20.048 1.00 63.78 212 ARG A CA 1
ATOM 1610 C C . ARG A 1 212 ? 19.052 -10.834 -19.131 1.00 63.78 212 ARG A C 1
ATOM 1612 O O . ARG A 1 212 ? 19.323 -10.807 -17.936 1.00 63.78 212 ARG A O 1
ATOM 1619 N N . GLY A 1 213 ? 18.302 -11.787 -19.684 1.00 61.31 213 GLY A N 1
ATOM 1620 C CA . GLY A 1 213 ? 17.778 -12.961 -18.970 1.00 61.31 213 GLY A CA 1
ATOM 1621 C C . GLY A 1 213 ? 16.603 -13.617 -19.705 1.00 61.31 213 GLY A C 1
ATOM 1622 O O . GLY A 1 213 ? 15.886 -12.942 -20.442 1.00 61.31 213 GLY A O 1
ATOM 1623 N N . GLU A 1 214 ? 16.402 -14.926 -19.528 1.00 53.78 214 GLU A N 1
ATOM 1624 C CA . GLU A 1 214 ? 15.197 -15.609 -20.020 1.00 53.78 214 GLU A CA 1
ATOM 1625 C C . GLU A 1 214 ? 13.989 -15.200 -19.164 1.00 53.78 214 GLU A C 1
ATOM 1627 O O . GLU A 1 214 ? 14.008 -15.317 -17.938 1.00 53.78 214 GLU A O 1
ATOM 1632 N N . GLY A 1 215 ? 12.935 -14.682 -19.802 1.00 53.59 215 GLY A N 1
ATOM 1633 C CA . GLY A 1 215 ? 11.728 -14.239 -19.106 1.00 53.59 215 GLY A CA 1
ATOM 1634 C C . GLY A 1 215 ? 11.021 -15.402 -18.407 1.00 53.59 215 GLY A C 1
ATOM 1635 O O . GLY A 1 215 ? 10.622 -16.371 -19.054 1.00 53.59 215 GLY A O 1
ATOM 1636 N N . HIS A 1 216 ? 10.828 -15.304 -17.091 1.00 51.19 216 HIS A N 1
ATOM 1637 C CA . HIS A 1 216 ? 10.051 -16.285 -16.338 1.00 51.19 216 HIS A CA 1
ATOM 1638 C C . HIS A 1 216 ? 8.568 -16.190 -16.732 1.00 51.19 216 HIS A C 1
ATOM 1640 O O . HIS A 1 216 ? 7.912 -15.175 -16.495 1.00 51.19 216 HIS A O 1
ATOM 1646 N N . ARG A 1 217 ? 8.034 -17.241 -17.362 1.00 43.59 217 ARG A N 1
ATOM 1647 C CA . ARG A 1 217 ? 6.623 -17.333 -17.759 1.00 43.59 217 ARG A CA 1
ATOM 1648 C C . ARG A 1 217 ? 5.837 -17.980 -16.609 1.00 43.59 217 ARG A C 1
ATOM 1650 O O . ARG A 1 217 ? 6.143 -19.110 -16.241 1.00 43.59 217 ARG A O 1
ATOM 1657 N N . GLN A 1 218 ? 4.854 -17.278 -16.036 1.00 46.81 218 GLN A N 1
ATOM 1658 C CA . GLN A 1 218 ? 4.062 -17.817 -14.920 1.00 46.81 218 GLN A CA 1
ATOM 1659 C C . GLN A 1 218 ? 3.273 -19.076 -15.345 1.00 46.81 218 GLN A C 1
ATOM 1661 O O . GLN A 1 218 ? 2.620 -19.044 -16.392 1.00 46.81 218 GLN A O 1
ATOM 1666 N N . PRO A 1 219 ? 3.289 -20.169 -14.557 1.00 37.94 219 PRO A N 1
ATOM 1667 C CA . PRO A 1 219 ? 2.422 -21.320 -14.787 1.00 37.94 219 PRO A CA 1
ATOM 1668 C C . PRO A 1 219 ? 0.968 -20.999 -14.398 1.00 37.94 219 PRO A C 1
ATOM 1670 O O . PRO A 1 219 ? 0.705 -20.416 -13.348 1.00 37.94 219 PRO A O 1
ATOM 1673 N N . SER A 1 220 ? 0.012 -21.382 -15.247 1.00 37.38 220 SER A N 1
ATOM 1674 C CA . SER A 1 220 ? -1.423 -21.216 -14.994 1.00 37.38 220 SER A CA 1
ATOM 1675 C C . SER A 1 220 ? -1.955 -22.331 -14.091 1.00 37.38 220 SER A C 1
ATOM 1677 O O . SER A 1 220 ? -1.926 -23.500 -14.477 1.00 37.38 220 SER A O 1
ATOM 1679 N N . GLY A 1 221 ? -2.482 -21.953 -12.926 1.00 39.72 221 GLY A N 1
ATOM 1680 C CA . GLY A 1 221 ? -3.177 -22.833 -11.984 1.00 39.72 221 GLY A CA 1
ATOM 1681 C C . GLY A 1 221 ? -2.537 -22.814 -10.598 1.00 39.72 221 GLY A C 1
ATOM 1682 O O . GLY A 1 221 ? -1.546 -23.502 -10.365 1.00 39.72 221 GLY A O 1
ATOM 1683 N N . PHE A 1 222 ? -3.108 -22.052 -9.660 1.00 42.69 222 PHE A N 1
ATOM 1684 C CA . PHE A 1 222 ? -2.652 -22.059 -8.269 1.00 42.69 222 PHE A CA 1
ATOM 1685 C C . PHE A 1 222 ? -3.802 -21.926 -7.265 1.00 42.69 222 PHE A C 1
ATOM 1687 O O . PHE A 1 222 ? -4.837 -21.333 -7.547 1.00 42.69 222 PHE A O 1
ATOM 1694 N N . ARG A 1 223 ? -3.602 -22.522 -6.082 1.00 32.03 223 ARG A N 1
ATOM 1695 C CA . ARG A 1 223 ? -4.502 -22.477 -4.924 1.00 32.03 223 ARG A CA 1
ATOM 1696 C C . ARG A 1 223 ? -3.918 -21.520 -3.882 1.00 32.03 223 ARG A C 1
ATOM 1698 O O . ARG A 1 223 ? -2.783 -21.756 -3.476 1.00 32.03 223 ARG A O 1
ATOM 1705 N N . PRO A 1 224 ? -4.657 -20.510 -3.397 1.00 35.38 224 PRO A N 1
ATOM 1706 C CA . PRO A 1 224 ? -4.139 -19.583 -2.396 1.00 35.38 224 PRO A CA 1
ATOM 1707 C C . PRO A 1 224 ? -3.695 -20.327 -1.129 1.00 35.38 224 PRO A C 1
ATOM 1709 O O . PRO A 1 224 ? -4.413 -21.177 -0.598 1.00 35.38 224 PRO A O 1
ATOM 1712 N N . VAL A 1 225 ? -2.497 -20.002 -0.637 1.00 37.59 225 VAL A N 1
ATOM 1713 C CA . VAL A 1 225 ? -2.012 -20.457 0.669 1.00 37.59 225 VAL A CA 1
ATOM 1714 C C . VAL A 1 225 ? -2.412 -19.397 1.687 1.00 37.59 225 VAL A C 1
ATOM 1716 O O . VAL A 1 225 ? -1.770 -18.353 1.791 1.00 37.59 225 VAL A O 1
ATOM 1719 N N . ALA A 1 226 ? -3.479 -19.660 2.440 1.00 35.56 226 ALA A N 1
ATOM 1720 C CA . ALA A 1 226 ? -3.811 -18.857 3.609 1.00 35.56 226 ALA A CA 1
ATOM 1721 C C . ALA A 1 226 ? -2.653 -18.936 4.616 1.00 35.56 226 ALA A C 1
ATOM 1723 O O . ALA A 1 226 ? -2.164 -20.025 4.938 1.00 35.56 226 ALA A O 1
ATOM 1724 N N . ALA A 1 227 ? -2.202 -17.784 5.116 1.00 34.44 227 ALA A N 1
ATOM 1725 C CA . ALA A 1 227 ? -1.226 -17.733 6.194 1.00 34.44 227 ALA A CA 1
ATOM 1726 C C . ALA A 1 227 ? -1.819 -18.436 7.428 1.00 34.44 227 ALA A C 1
ATOM 1728 O O . ALA A 1 227 ? -2.765 -17.954 8.050 1.00 34.44 227 ALA A O 1
ATOM 1729 N N . GLY A 1 228 ? -1.296 -19.623 7.739 1.00 26.53 228 GLY A N 1
ATOM 1730 C CA . GLY A 1 228 ? -1.761 -20.443 8.850 1.00 26.53 228 GLY A CA 1
ATOM 1731 C C . GLY A 1 228 ? -1.646 -19.716 10.190 1.00 26.53 228 GLY A C 1
ATOM 1732 O O . GLY A 1 228 ? -0.701 -18.966 10.436 1.00 26.53 228 GLY A O 1
ATOM 1733 N N . ARG A 1 229 ? -2.619 -19.971 11.071 1.00 25.09 229 ARG A N 1
ATOM 1734 C CA . ARG A 1 229 ? -2.649 -19.495 12.459 1.00 25.09 229 ARG A CA 1
ATOM 1735 C C . ARG A 1 229 ? -1.311 -19.779 13.153 1.00 25.09 229 ARG A C 1
ATOM 1737 O O . ARG A 1 229 ? -0.992 -20.933 13.429 1.00 25.09 229 ARG A O 1
ATOM 1744 N N . LEU A 1 230 ? -0.580 -18.729 13.522 1.00 26.47 230 LEU A N 1
ATOM 1745 C CA . LEU A 1 230 ? 0.457 -18.815 14.550 1.00 26.47 230 LEU A CA 1
ATOM 1746 C C . LEU A 1 230 ? -0.237 -18.961 15.909 1.00 26.47 230 LEU A C 1
ATOM 1748 O O . LEU A 1 230 ? -0.509 -17.988 16.608 1.00 26.47 230 LEU A O 1
ATOM 1752 N N . ALA A 1 231 ? -0.584 -20.196 16.260 1.00 26.47 231 ALA A N 1
ATOM 1753 C CA . ALA A 1 231 ? -1.034 -20.528 17.600 1.00 26.47 231 ALA A CA 1
ATOM 1754 C C . ALA A 1 231 ? 0.176 -20.610 18.548 1.00 26.47 231 ALA A C 1
ATOM 1756 O O . ALA A 1 231 ? 1.019 -21.490 18.410 1.00 26.47 231 ALA A O 1
ATOM 1757 N N . GLY A 1 232 ? 0.205 -19.716 19.540 1.00 26.67 232 GLY A N 1
ATOM 1758 C CA . GLY A 1 232 ? 0.732 -20.005 20.876 1.00 26.67 232 GLY A CA 1
ATOM 1759 C C . GLY A 1 232 ? 2.230 -19.806 21.115 1.00 26.67 232 GLY A C 1
ATOM 1760 O O . GLY A 1 232 ? 2.973 -20.774 21.220 1.00 26.67 232 GLY A O 1
ATOM 1761 N N . PHE A 1 233 ? 2.644 -18.566 21.392 1.00 24.45 233 PHE A N 1
ATOM 1762 C CA . PHE A 1 233 ? 3.768 -18.309 22.302 1.00 24.45 233 PHE A CA 1
ATOM 1763 C C . PHE A 1 233 ? 3.201 -17.882 23.665 1.00 24.45 233 PHE A C 1
ATOM 1765 O O . PHE A 1 233 ? 2.995 -16.701 23.939 1.00 24.45 233 PHE A O 1
ATOM 1772 N N . CYS A 1 234 ? 2.891 -18.859 24.521 1.00 27.92 234 CYS A N 1
ATOM 1773 C CA . CYS A 1 234 ? 2.607 -18.597 25.931 1.00 27.92 234 CYS A CA 1
ATOM 1774 C C . CYS A 1 234 ? 3.924 -18.367 26.686 1.00 27.92 234 CYS A C 1
ATOM 1776 O O . CYS A 1 234 ? 4.861 -19.158 26.584 1.00 27.92 234 CYS A O 1
ATOM 1778 N N . ARG A 1 235 ? 3.972 -17.267 27.448 1.00 29.58 235 ARG A N 1
ATOM 1779 C CA . ARG A 1 235 ? 5.057 -16.888 28.364 1.00 29.58 235 ARG A CA 1
ATOM 1780 C C . ARG A 1 235 ? 5.374 -18.024 29.339 1.00 29.58 235 ARG A C 1
ATOM 1782 O O . ARG A 1 235 ? 4.491 -18.460 30.070 1.00 29.58 235 ARG A O 1
ATOM 1789 N N . ALA A 1 236 ? 6.644 -18.408 29.430 1.00 28.27 236 ALA A N 1
ATOM 1790 C CA . ALA A 1 236 ? 7.166 -19.122 30.588 1.00 28.27 236 ALA A CA 1
ATOM 1791 C C . ALA A 1 236 ? 7.699 -18.097 31.599 1.00 28.27 236 ALA A C 1
ATOM 1793 O O . ALA A 1 236 ? 8.641 -17.360 31.314 1.00 28.27 236 ALA A O 1
ATOM 1794 N N . GLY A 1 237 ? 7.080 -18.052 32.775 1.00 25.66 237 GLY A N 1
ATOM 1795 C CA . GLY A 1 237 ? 7.557 -17.295 33.921 1.00 25.66 237 GLY A CA 1
ATOM 1796 C C . GLY A 1 237 ? 6.835 -17.732 35.191 1.00 25.66 237 GLY A C 1
ATOM 1797 O O . GLY A 1 237 ? 5.743 -17.252 35.456 1.00 25.66 237 GLY A O 1
ATOM 1798 N N . GLY A 1 238 ? 7.479 -18.613 35.964 1.00 25.80 238 GLY A N 1
ATOM 1799 C CA . GLY A 1 238 ? 7.307 -18.690 37.420 1.00 25.80 238 GLY A CA 1
ATOM 1800 C C . GLY A 1 238 ? 6.313 -19.711 37.985 1.00 25.80 238 GLY A C 1
ATOM 1801 O O . GLY A 1 238 ? 5.133 -19.428 38.095 1.00 25.80 238 GLY A O 1
ATOM 1802 N N . ALA A 1 239 ? 6.875 -20.844 38.424 1.00 29.61 239 ALA A N 1
ATOM 1803 C CA . ALA A 1 239 ? 6.583 -21.614 39.643 1.00 29.61 239 ALA A CA 1
ATOM 1804 C C . ALA A 1 239 ? 5.121 -21.851 40.092 1.00 29.61 239 ALA A C 1
ATOM 1806 O O . ALA A 1 239 ? 4.443 -20.955 40.581 1.00 29.61 239 ALA A O 1
ATOM 1807 N N . GLY A 1 240 ? 4.716 -23.125 40.106 1.00 27.45 240 GLY A N 1
ATOM 1808 C CA . GLY A 1 240 ? 3.547 -23.593 40.855 1.00 27.45 240 GLY A CA 1
ATOM 1809 C C . GLY A 1 240 ? 3.179 -25.032 40.506 1.00 27.45 240 GLY A C 1
ATOM 1810 O O . GLY A 1 240 ? 2.705 -25.309 39.415 1.00 27.45 240 GLY A O 1
ATOM 1811 N N . THR A 1 241 ? 3.450 -25.944 41.431 1.00 32.41 241 THR A N 1
ATOM 1812 C CA . THR A 1 241 ? 3.156 -27.386 41.426 1.00 32.41 241 THR A CA 1
ATOM 1813 C C . THR A 1 241 ? 1.697 -27.744 41.113 1.00 32.41 241 THR A C 1
ATOM 1815 O O . THR A 1 241 ? 0.811 -27.155 41.724 1.00 32.41 241 THR A O 1
ATOM 1818 N N . ALA A 1 242 ? 1.468 -28.768 40.280 1.00 31.20 242 ALA A N 1
ATOM 1819 C CA . ALA A 1 242 ? 0.619 -29.948 40.550 1.00 31.20 242 ALA A CA 1
ATOM 1820 C C . ALA A 1 242 ? 0.206 -30.669 39.249 1.00 31.20 242 ALA A C 1
ATOM 1822 O O . ALA A 1 242 ? 0.008 -30.053 38.206 1.00 31.20 242 ALA A O 1
ATOM 1823 N N . ASP A 1 243 ? 0.110 -31.992 39.357 1.00 32.28 243 ASP A N 1
ATOM 1824 C CA . ASP A 1 243 ? -0.154 -32.998 38.329 1.00 32.28 243 ASP A CA 1
ATOM 1825 C C . ASP A 1 243 ? -1.311 -32.721 37.354 1.00 32.28 243 ASP A C 1
ATOM 1827 O O . ASP A 1 243 ? -2.415 -32.342 37.736 1.00 32.28 243 ASP A O 1
ATOM 1831 N N . GLY A 1 244 ? -1.077 -33.060 36.082 1.00 30.36 244 GLY A N 1
ATOM 1832 C CA . GLY A 1 244 ? -2.107 -33.151 35.048 1.00 30.36 244 GLY A CA 1
ATOM 1833 C C . GLY A 1 244 ? -1.532 -33.677 33.733 1.00 30.36 244 GLY A C 1
ATOM 1834 O O . GLY A 1 244 ? -0.887 -32.946 32.986 1.00 30.36 244 GLY A O 1
ATOM 1835 N N . GLN A 1 245 ? -1.729 -34.968 33.466 1.00 32.22 245 GLN A N 1
ATOM 1836 C CA . GLN A 1 245 ? -1.234 -35.692 32.292 1.00 32.22 245 GLN A CA 1
ATOM 1837 C C . GLN A 1 245 ? -1.646 -35.027 30.967 1.00 32.22 245 GLN A C 1
ATOM 1839 O O . GLN A 1 245 ? -2.828 -34.855 30.680 1.00 32.22 245 GLN A O 1
ATOM 1844 N N . CYS A 1 246 ? -0.659 -34.715 30.123 1.00 26.91 246 CYS A N 1
ATOM 1845 C CA . CYS A 1 246 ? -0.859 -34.185 28.776 1.00 26.91 246 CYS A CA 1
ATOM 1846 C C . CYS A 1 246 ? -0.530 -35.280 27.746 1.00 26.91 246 CYS A C 1
ATOM 1848 O O . CYS A 1 246 ? 0.633 -35.656 27.569 1.00 26.91 246 CYS A O 1
ATOM 1850 N N . HIS A 1 247 ? -1.553 -35.816 27.074 1.00 31.39 247 HIS A N 1
ATOM 1851 C CA . HIS A 1 247 ? -1.387 -36.733 25.947 1.00 31.39 247 HIS A CA 1
ATOM 1852 C C . HIS A 1 247 ? -0.718 -36.001 24.772 1.00 31.39 247 HIS A C 1
ATOM 1854 O O . HIS A 1 247 ? -1.345 -35.207 24.073 1.00 31.39 247 HIS A O 1
ATOM 1860 N N . ARG A 1 248 ? 0.566 -36.292 24.527 1.00 29.30 248 ARG A N 1
ATOM 1861 C CA . ARG A 1 248 ? 1.285 -35.858 23.321 1.00 29.30 248 ARG A CA 1
ATOM 1862 C C . ARG A 1 248 ? 0.718 -36.581 22.093 1.00 29.30 248 ARG A C 1
ATOM 1864 O O . ARG A 1 248 ? 0.968 -37.769 21.913 1.00 29.30 248 ARG A O 1
ATOM 1871 N N . ARG A 1 249 ? 0.015 -35.863 21.213 1.00 31.94 249 ARG A N 1
ATOM 1872 C CA . ARG A 1 249 ? -0.073 -36.232 19.789 1.00 31.94 249 ARG A CA 1
ATOM 1873 C C . ARG A 1 249 ? 1.145 -35.633 19.085 1.00 31.94 249 ARG A C 1
ATOM 1875 O O . ARG A 1 249 ? 1.301 -34.417 19.064 1.00 31.94 249 ARG A O 1
ATOM 1882 N N . GLY A 1 250 ? 2.035 -36.494 18.596 1.00 32.47 250 GLY A N 1
ATOM 1883 C CA . GLY A 1 250 ? 3.203 -36.098 17.806 1.00 32.47 250 GLY A CA 1
ATOM 1884 C C . GLY A 1 250 ? 2.824 -35.599 16.401 1.00 32.47 250 GLY A C 1
ATOM 1885 O O . GLY A 1 250 ? 1.695 -35.822 15.959 1.00 32.47 250 GLY A O 1
ATOM 1886 N N . PRO A 1 251 ? 3.749 -34.918 15.702 1.00 36.19 251 PRO A N 1
ATOM 1887 C CA . PRO A 1 251 ? 3.537 -34.451 14.334 1.00 36.19 251 PRO A CA 1
ATOM 1888 C C . PRO A 1 251 ? 3.475 -35.629 13.340 1.00 36.19 251 PRO A C 1
ATOM 1890 O O . PRO A 1 251 ? 4.078 -36.675 13.598 1.00 36.19 251 PRO A O 1
ATOM 1893 N N . PRO A 1 252 ? 2.773 -35.484 12.200 1.00 34.09 252 PRO A N 1
ATOM 1894 C CA . PR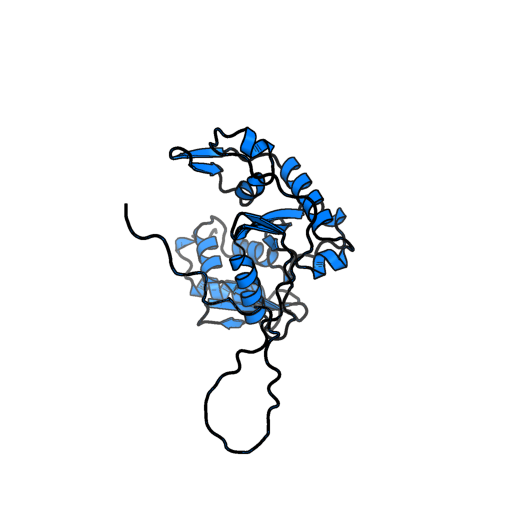O A 1 252 ? 2.687 -36.536 11.197 1.00 34.09 252 PRO A CA 1
ATOM 1895 C C . PRO A 1 252 ? 4.044 -36.746 10.516 1.00 34.09 252 PRO A C 1
ATOM 1897 O O . PRO A 1 252 ? 4.665 -35.821 9.995 1.00 34.09 252 PRO A O 1
ATOM 1900 N N . SER A 1 253 ? 4.495 -37.995 10.550 1.00 34.88 253 SER A N 1
ATOM 1901 C CA . SER A 1 253 ? 5.708 -38.504 9.922 1.00 34.88 253 SER A CA 1
ATOM 1902 C C . SER A 1 253 ? 5.519 -38.599 8.406 1.00 34.88 253 SER A C 1
ATOM 1904 O O . SER A 1 253 ? 4.649 -39.331 7.942 1.00 34.88 253 SER A O 1
ATOM 1906 N N . ALA A 1 254 ? 6.345 -37.901 7.629 1.00 40.53 254 ALA A N 1
ATOM 1907 C CA . ALA A 1 254 ? 6.460 -38.108 6.185 1.00 40.53 254 ALA A CA 1
ATOM 1908 C C . ALA A 1 254 ? 7.920 -37.954 5.735 1.00 40.53 254 ALA A C 1
ATOM 1910 O O . ALA A 1 254 ? 8.256 -37.093 4.934 1.00 40.53 254 ALA A O 1
ATOM 1911 N N . LEU A 1 255 ? 8.792 -38.797 6.284 1.00 34.97 255 LEU A N 1
ATOM 1912 C CA . LEU A 1 255 ? 10.074 -39.157 5.684 1.00 34.97 255 LEU A CA 1
ATOM 1913 C C . LEU A 1 255 ? 10.229 -40.665 5.896 1.00 34.97 255 LEU A C 1
ATOM 1915 O O . LEU A 1 255 ? 10.322 -41.130 7.031 1.00 34.97 255 LEU A O 1
ATOM 1919 N N . GLY A 1 256 ? 10.149 -41.428 4.805 1.00 42.28 256 GLY A N 1
ATOM 1920 C CA . GLY A 1 256 ? 10.481 -42.852 4.810 1.00 42.28 256 GLY A CA 1
ATOM 1921 C C . GLY A 1 256 ? 11.974 -43.064 5.098 1.00 42.28 256 GLY A C 1
ATOM 1922 O O . GLY A 1 256 ? 12.760 -42.124 4.958 1.00 42.28 256 GLY A O 1
ATOM 1923 N N . PRO A 1 257 ? 12.380 -44.269 5.528 1.00 37.53 257 PRO A N 1
ATOM 1924 C CA . PRO A 1 257 ? 13.758 -44.539 5.918 1.00 37.53 257 PRO A CA 1
ATOM 1925 C C . PRO A 1 257 ? 14.710 -44.398 4.724 1.00 37.53 257 PRO A C 1
ATOM 1927 O O . PRO A 1 257 ? 14.479 -44.966 3.658 1.00 37.53 257 PRO A O 1
ATOM 1930 N N . VAL A 1 258 ? 15.789 -43.642 4.929 1.00 40.91 258 VAL A N 1
ATOM 1931 C CA . VAL A 1 258 ? 16.939 -43.566 4.021 1.00 40.91 258 VAL A CA 1
ATOM 1932 C C . VAL A 1 258 ? 17.815 -44.795 4.268 1.00 40.91 258 VAL A C 1
ATOM 1934 O O . VAL A 1 258 ? 18.215 -45.051 5.404 1.00 40.91 258 VAL A O 1
ATOM 1937 N N . ASP A 1 259 ? 18.085 -45.556 3.209 1.00 41.25 259 ASP A N 1
ATOM 1938 C CA . ASP A 1 259 ? 18.990 -46.707 3.213 1.00 41.25 259 ASP A CA 1
ATOM 1939 C C . ASP A 1 259 ? 20.454 -46.234 3.375 1.00 41.25 259 ASP A C 1
ATOM 1941 O O . ASP A 1 259 ? 20.931 -45.438 2.560 1.00 41.25 259 ASP A O 1
ATOM 1945 N N . PRO A 1 260 ? 21.191 -46.691 4.405 1.00 38.12 260 PRO A N 1
ATOM 1946 C CA . PRO A 1 260 ? 22.579 -46.297 4.637 1.00 38.12 260 PRO A CA 1
ATOM 1947 C C . PRO A 1 260 ? 23.598 -46.879 3.631 1.00 38.12 260 PRO A C 1
ATOM 1949 O O . PRO A 1 260 ? 24.792 -46.622 3.779 1.00 38.12 260 PRO A O 1
ATOM 1952 N N . ALA A 1 261 ? 23.181 -47.614 2.593 1.00 41.69 261 ALA A N 1
ATOM 1953 C CA . ALA A 1 261 ? 24.087 -48.223 1.611 1.00 41.69 261 ALA A CA 1
ATOM 1954 C C . ALA A 1 261 ? 24.514 -47.334 0.414 1.00 41.69 261 ALA A C 1
ATOM 1956 O O . ALA A 1 261 ? 25.270 -47.806 -0.432 1.00 41.69 261 ALA A O 1
ATOM 1957 N N . GLN A 1 262 ? 24.090 -46.066 0.308 1.00 42.81 262 GLN A N 1
ATOM 1958 C CA . GLN A 1 262 ? 24.397 -45.222 -0.874 1.00 42.81 262 GLN A CA 1
ATOM 1959 C C . GLN A 1 262 ? 25.482 -44.142 -0.689 1.00 42.81 262 GLN A C 1
ATOM 1961 O O . GLN A 1 262 ? 25.762 -43.396 -1.624 1.00 42.81 262 GLN A O 1
ATOM 1966 N N . CYS A 1 263 ? 26.170 -44.089 0.454 1.00 36.66 263 CYS A N 1
ATOM 1967 C CA . CYS A 1 263 ? 27.279 -43.150 0.684 1.00 36.66 263 CYS A CA 1
ATOM 1968 C C . CYS A 1 263 ? 28.636 -43.865 0.766 1.00 36.66 263 CYS A C 1
ATOM 1970 O O . CYS A 1 263 ? 29.330 -43.783 1.776 1.00 36.66 263 CYS A O 1
ATOM 1972 N N . ALA A 1 264 ? 29.030 -44.573 -0.293 1.00 38.88 264 ALA A N 1
ATOM 1973 C CA . ALA A 1 264 ? 30.408 -45.032 -0.460 1.00 38.88 264 ALA A CA 1
ATOM 1974 C C . ALA A 1 264 ? 30.751 -45.172 -1.947 1.00 38.88 264 ALA A C 1
ATOM 1976 O O . ALA A 1 264 ? 30.379 -46.146 -2.594 1.00 38.88 264 ALA A O 1
ATOM 1977 N N . GLY A 1 265 ? 31.488 -44.199 -2.479 1.00 34.44 265 GLY A N 1
ATOM 1978 C CA . GLY A 1 265 ? 32.116 -44.311 -3.791 1.00 34.44 265 GLY A CA 1
ATOM 1979 C C . GLY A 1 265 ? 32.110 -42.999 -4.552 1.00 34.44 265 GLY A C 1
ATOM 1980 O O . GLY A 1 265 ? 31.132 -42.690 -5.216 1.00 34.44 265 GLY A O 1
ATOM 1981 N N . LEU A 1 266 ? 33.199 -42.239 -4.424 1.00 34.75 266 LEU A N 1
ATOM 1982 C CA . LEU A 1 266 ? 33.994 -41.676 -5.525 1.00 34.75 266 LEU A CA 1
ATOM 1983 C C . LEU A 1 266 ? 35.012 -40.698 -4.918 1.00 34.75 266 LEU A C 1
ATOM 1985 O O . LEU A 1 266 ? 34.796 -39.493 -4.828 1.00 34.75 266 LEU A O 1
ATOM 1989 N N . GLY A 1 267 ? 36.121 -41.273 -4.451 1.00 31.61 267 GLY A N 1
ATOM 1990 C CA . GLY A 1 267 ? 37.375 -40.563 -4.243 1.00 31.61 267 GLY A CA 1
ATOM 1991 C C . GLY A 1 267 ? 38.272 -40.745 -5.468 1.00 31.61 267 GLY A C 1
ATOM 1992 O O . GLY A 1 267 ? 38.366 -41.850 -5.990 1.00 31.61 267 GLY A O 1
ATOM 1993 N N . HIS A 1 268 ? 38.887 -39.637 -5.877 1.00 38.06 268 HIS A N 1
ATOM 1994 C CA . HIS A 1 268 ? 40.136 -39.462 -6.626 1.00 38.06 268 HIS A CA 1
ATOM 1995 C C . HIS A 1 268 ? 40.514 -40.421 -7.772 1.00 38.06 268 HIS A C 1
ATOM 1997 O O . HIS A 1 268 ? 40.920 -41.562 -7.560 1.00 38.06 268 HIS A O 1
ATOM 2003 N N . GLY A 1 269 ? 40.563 -39.822 -8.965 1.00 36.75 269 GLY A N 1
ATOM 2004 C CA . GLY A 1 269 ? 41.476 -40.100 -10.072 1.00 36.75 269 GLY A CA 1
ATOM 2005 C C . GLY A 1 269 ? 41.711 -38.799 -10.826 1.00 36.75 269 GLY A C 1
ATOM 2006 O O . GLY A 1 269 ? 40.690 -38.137 -11.117 1.00 36.75 269 GLY A O 1
#

Radius of gyration: 24.96 Å; Cα contacts (8 Å, |Δi|>4): 280; chains: 1; bounding box: 60×82×65 Å

Solvent-accessible surface area (backbone atoms only — not comparable to full-atom values): 17106 Å² total; per-residue (Å²): 132,80,62,62,58,91,74,62,50,70,68,57,51,52,50,53,47,50,53,53,53,57,70,38,86,72,44,39,78,70,42,74,42,80,88,74,40,26,42,32,33,29,38,94,88,41,59,48,77,43,59,46,65,61,53,48,53,5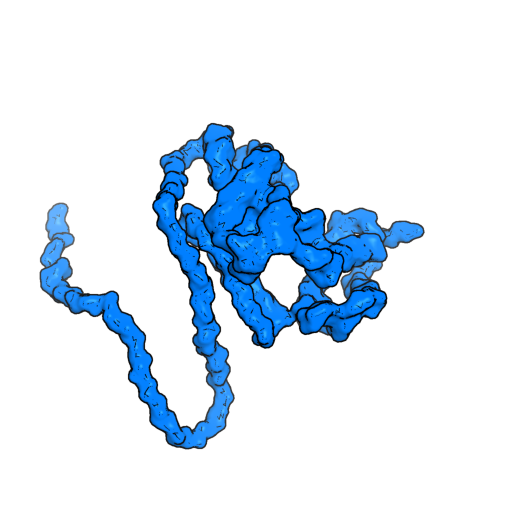7,47,62,76,46,91,58,35,70,68,61,43,48,50,55,54,53,58,42,33,75,86,59,45,70,84,70,64,75,32,67,72,68,36,49,77,30,30,31,48,37,67,41,53,53,65,55,57,56,49,52,42,51,52,48,38,73,60,33,76,86,55,83,79,70,49,65,56,57,44,85,70,54,90,60,32,23,37,33,45,28,42,51,54,101,67,45,78,43,74,49,34,48,67,58,34,55,66,42,74,47,56,69,66,65,53,44,53,52,8,48,54,33,45,62,70,73,52,82,72,60,69,44,77,80,45,97,94,38,75,45,56,70,87,73,59,91,52,49,71,32,41,72,79,36,69,68,52,61,72,72,45,97,72,89,75,86,80,85,75,84,80,90,83,85,77,79,74,74,80,71,84,85,78,79,87,76,85,89,79,82,89,82,93,80,92,78,92,78,87,82,79,76,82,88,86,87,76,80,89,80,73,84,85,78,84,77,89,86,80,91,133

Secondary structure (DSSP, 8-state):
-PPPGGG--HHHHHHHHHHHHHHSTTEEEEEEETTTTEEEEEETTEEEEEEHHHHHHHHHTS-S-HHHHHHHHHHHSTTTS-S--SSHHHHGGGEEEEEEEHHHHHHHHHHHHHH-TTSPPPP---EEEETTEEEEEEEE-SS-EEEPPHHHHHHHT--HHHHHHHHHHHHHHH----EEEEETTEEEETT--TTTGGGGGSHHHHHHS---S---PPPS-------------PPP-------------PPPP--PPPPGGGS------

Mean predicted aligned error: 16.26 Å